Protein AF-D6KAN1-F1 (afdb_monomer)

Sequence (281 aa):
MSPGHGPEAPQGHRCGASPSHGPGASRGHGSPGPQDHGTGLSQGCATCLPHDHGPAIPPGDGPPPWPGTPLPGGGTVLPPGGSALSPPGDGSGLRPGSDPAAALAPGRTPGPEASADAPGPPLYALLENALAIEHAYAIASAHPSLRGVSIGEADLRADLGVRRDAGLDWCRARVVVAARAAGLAPPAQSVHPDIRDLEGLAASCARGRALGFLGRAAIHPRQLPIIERAYLPTDRELEEAETIIKAATTDRGAQALSDGRFIDAAVVAAARRTLALARRY

Secondary structure (DSSP, 8-state):
--------PPP--PPP-------------------------------------PPPPPTT-PPPPPTTPBPTTS-BPPPTT-PPPPSPP-STTS-S---HHHHT-TT----S-S-TTSSSS-EEEEE-SHHHHHTHHHHHTS-TTEEEEEE-HHHHHHHHT--SGGGGHHHHHHHHHHHHHTTPPPPEEPP-S-SS-HHHHHHHHHHHHHHT--EE--SSGGGHHHHHHHHSPPHHHHHHHHHHHHHHHHSSS-EE-TTS-EE-HHHHHHHHHHHHHHT--

Radius of gyration: 31.88 Å; Cα contacts (8 Å, |Δi|>4): 255; chains: 1; bounding box: 81×84×75 Å

Foldseek 3Di:
DDDDDDDDDDDDDDDDDDDDDDDDDDDDDDDDDDDDDDDDDDPDDDDPDDDDDDDDDPPPDDPDDDFQCADPPGDTDHDPDDDDDDDDDDPPPPDPDDDVVNLVQLAPPDDVPLPPPFPDAADEAEQQAPVCLVCLLCVLQVGSSYAYYAYPPVNHCVRVVPDDPVVCLSSLLSNQVSCSSNVHQRAAYEEDPPPPPLVVLLVVLLSSVVSPHQWHDYPDPSNVVSGCVSRADDPVLLVVLVVLLVVCVVDPAWDADPVGDIRGSNNNSVSVVNVVRVVVD

pLDDT: mean 71.03, std 27.43, range [27.11, 98.69]

Solvent-accessible surface area (backbone atoms only — not comparable to full-atom values): 18329 Å² total; per-residue (Å²): 135,87,82,89,83,88,90,87,80,86,84,84,86,79,88,86,81,88,85,91,84,89,89,90,85,89,85,86,90,89,84,89,88,90,83,90,83,88,83,84,81,83,89,71,92,78,83,85,76,77,89,75,81,70,82,84,76,66,99,82,75,69,81,80,74,56,65,66,42,76,44,96,87,78,52,57,40,72,67,92,82,75,74,82,79,72,78,83,71,75,83,79,76,66,75,86,82,74,54,73,66,64,79,61,49,66,68,79,72,71,59,93,72,72,58,91,79,35,84,71,73,79,36,69,49,75,35,34,37,68,68,42,55,75,40,28,41,61,61,49,59,66,47,77,31,52,61,42,50,38,46,37,59,69,53,27,30,61,69,68,66,51,87,55,76,75,71,45,49,64,56,53,38,47,47,30,51,16,21,49,76,50,70,35,47,51,26,46,35,50,62,66,85,59,85,80,45,60,65,62,43,41,56,51,41,47,52,37,44,75,57,50,33,60,43,58,49,75,91,50,78,87,47,46,70,51,51,50,66,52,54,50,77,49,71,68,56,48,54,51,21,53,50,47,50,53,54,58,68,75,46,89,72,72,46,68,46,99,87,66,51,75,40,43,70,65,53,44,28,50,25,51,50,50,55,54,56,59,73,74,110

Mean predicted aligned error: 18.72 Å

Nearest PDB structures (foldseek):
  8khl-assembly1_C  TM=9.021E-01  e=2.246E-10  Pseudomonas aeruginosa
  6as5-assembly1_B  TM=8.571E-01  e=5.152E-10  Mycobacterium tuberculosis H37Rv
  3qll-assembly1_A  TM=9.269E-01  e=3.683E-08  Yersinia pestis
  3r4i-assembly5_E  TM=8.064E-01  e=4.146E-08  Paraburkholderia xenovorans LB400
  3r4i-assembly1_A  TM=8.061E-01  e=4.953E-08  Paraburkholderia xenovorans LB400

Structure (mmCIF, N/CA/C/O backbone):
data_AF-D6KAN1-F1
#
_entry.id   AF-D6KAN1-F1
#
loop_
_atom_site.group_PDB
_atom_site.id
_atom_site.type_symbol
_atom_site.label_atom_id
_atom_site.label_alt_id
_atom_site.label_comp_id
_atom_site.label_asym_id
_atom_site.label_entity_id
_atom_site.label_seq_id
_atom_site.pdbx_PDB_ins_code
_atom_site.Cartn_x
_atom_site.Cartn_y
_atom_site.Cartn_z
_atom_site.occupancy
_atom_site.B_iso_or_equiv
_atom_site.auth_seq_id
_atom_site.auth_comp_id
_atom_site.auth_asym_id
_atom_site.auth_atom_id
_atom_site.pdbx_PDB_model_num
ATOM 1 N N . MET A 1 1 ? -38.214 53.078 11.625 1.00 42.19 1 MET A N 1
ATOM 2 C CA . MET A 1 1 ? -37.306 53.763 10.680 1.00 42.19 1 MET A CA 1
ATOM 3 C C . MET A 1 1 ? -36.619 52.680 9.864 1.00 42.19 1 MET A C 1
ATOM 5 O O . MET A 1 1 ? -36.178 51.702 10.448 1.00 42.19 1 MET A O 1
ATOM 9 N N . SER A 1 2 ? -36.716 52.807 8.543 1.00 38.88 2 SER A N 1
ATOM 10 C CA . SER A 1 2 ? -36.415 51.828 7.483 1.00 38.88 2 SER A CA 1
ATOM 11 C C . SER A 1 2 ? -34.896 51.534 7.304 1.00 38.88 2 SER A C 1
ATOM 13 O O . SER A 1 2 ? -34.116 51.976 8.141 1.00 38.88 2 SER A O 1
ATOM 15 N N . PRO A 1 3 ? -34.439 50.838 6.236 1.00 54.91 3 PRO A N 1
ATOM 16 C CA . PRO A 1 3 ? -34.216 49.387 6.165 1.00 54.91 3 PRO A CA 1
ATOM 17 C C . PRO A 1 3 ? -32.775 49.025 5.693 1.00 54.91 3 PRO A C 1
ATOM 19 O O . PRO A 1 3 ? -31.939 49.903 5.506 1.00 54.91 3 PRO A O 1
ATOM 22 N N . GLY A 1 4 ? -32.474 47.729 5.510 1.00 39.50 4 GLY A N 1
ATOM 23 C CA . GLY A 1 4 ? -31.159 47.226 5.062 1.00 39.50 4 GLY A CA 1
ATOM 24 C C . GLY A 1 4 ? -30.830 47.466 3.584 1.00 39.50 4 GLY A C 1
ATOM 25 O O . GLY A 1 4 ? -31.648 48.058 2.899 1.00 39.50 4 GLY A O 1
ATOM 26 N N . HIS A 1 5 ? -29.674 46.973 3.111 1.00 39.16 5 HIS A N 1
ATOM 27 C CA . HIS A 1 5 ? -29.339 46.601 1.719 1.00 39.16 5 HIS A CA 1
ATOM 28 C C . HIS A 1 5 ? -28.091 45.688 1.715 1.00 39.16 5 HIS A C 1
ATOM 30 O O . HIS A 1 5 ? -27.255 45.774 2.611 1.00 39.16 5 HIS A O 1
ATOM 36 N N . GLY A 1 6 ? -28.043 44.769 0.744 1.00 37.78 6 GLY A N 1
ATOM 37 C CA . GLY A 1 6 ? -27.099 43.651 0.615 1.00 37.78 6 GLY A CA 1
ATOM 38 C C . GLY A 1 6 ? -25.743 43.966 -0.058 1.00 37.78 6 GLY A C 1
ATOM 39 O O . GLY A 1 6 ? -25.257 45.086 0.060 1.00 37.78 6 GLY A O 1
ATOM 40 N N . PRO A 1 7 ? -25.104 42.963 -0.705 1.00 49.03 7 PRO A N 1
ATOM 41 C CA . PRO A 1 7 ? -23.648 42.778 -0.718 1.00 49.03 7 PRO A CA 1
ATOM 42 C C . PRO A 1 7 ? -22.926 43.418 -1.913 1.00 49.03 7 PRO A C 1
ATOM 44 O O . PRO A 1 7 ? -23.491 43.548 -2.997 1.00 49.03 7 PRO A O 1
ATOM 47 N N . GLU A 1 8 ? -21.636 43.718 -1.732 1.00 37.81 8 GLU A N 1
ATOM 48 C CA . GLU A 1 8 ? -20.747 44.244 -2.773 1.00 37.81 8 GLU A CA 1
ATOM 49 C C . GLU A 1 8 ? -19.651 43.218 -3.123 1.00 37.81 8 GLU A C 1
ATOM 51 O O . GLU A 1 8 ? -18.953 42.693 -2.255 1.00 37.81 8 GLU A O 1
ATOM 56 N N . ALA A 1 9 ? -19.544 42.900 -4.413 1.00 39.69 9 ALA A N 1
ATOM 57 C CA . ALA A 1 9 ? -18.553 42.003 -4.998 1.00 39.69 9 ALA A CA 1
ATOM 58 C C . ALA A 1 9 ? -17.314 42.786 -5.470 1.00 39.69 9 ALA A C 1
ATOM 60 O O . ALA A 1 9 ? -17.478 43.873 -6.025 1.00 39.69 9 ALA A O 1
ATOM 61 N N . PRO A 1 10 ? -16.089 42.238 -5.385 1.00 46.28 10 PRO A N 1
ATOM 62 C CA . PRO A 1 10 ? -14.952 42.830 -6.074 1.00 46.28 10 PRO A CA 1
ATOM 63 C C . PRO A 1 10 ? -14.805 42.314 -7.517 1.00 46.28 10 PRO A C 1
ATOM 65 O O . PRO A 1 10 ? -14.638 41.125 -7.787 1.00 46.28 10 PRO A O 1
ATOM 68 N N . GLN A 1 11 ? -14.841 43.280 -8.435 1.00 44.94 11 GLN A N 1
ATOM 69 C CA . GLN A 1 11 ? -14.365 43.261 -9.824 1.00 44.94 11 GLN A CA 1
ATOM 70 C C . GLN A 1 11 ? -12.871 42.843 -9.828 1.00 44.94 11 GLN A C 1
ATOM 72 O O . GLN A 1 11 ? -12.134 43.207 -8.923 1.00 44.94 11 GLN A O 1
ATOM 77 N N . GLY A 1 12 ? -12.325 42.025 -10.730 1.00 31.16 12 GLY A N 1
ATOM 78 C CA . GLY A 1 12 ? -12.374 42.125 -12.184 1.00 31.16 12 GLY A CA 1
ATOM 79 C C . GLY A 1 12 ? -11.035 42.664 -12.717 1.00 31.16 12 GLY A C 1
ATOM 80 O O . GLY A 1 12 ? -10.978 43.809 -13.147 1.00 31.16 12 GLY A O 1
ATOM 81 N N . HIS A 1 13 ? -9.961 41.860 -12.721 1.00 36.00 13 HIS A N 1
ATOM 82 C CA . HIS A 1 13 ? -8.719 42.208 -13.430 1.00 36.00 13 HIS A CA 1
ATOM 83 C C . HIS A 1 13 ? -8.614 41.438 -14.748 1.00 36.00 13 HIS A C 1
ATOM 85 O O . HIS A 1 13 ? -8.431 40.222 -14.786 1.00 36.00 13 HIS A O 1
ATOM 91 N N . ARG A 1 14 ? -8.777 42.191 -15.841 1.00 33.41 14 ARG A N 1
ATOM 92 C CA . ARG A 1 14 ? -8.601 41.751 -17.224 1.00 33.41 14 ARG A CA 1
ATOM 93 C C . ARG A 1 14 ? -7.118 41.632 -17.574 1.00 33.41 14 ARG A C 1
ATOM 95 O O . ARG A 1 14 ? -6.317 42.504 -17.255 1.00 33.41 14 ARG A O 1
ATOM 102 N N . CYS A 1 15 ? -6.817 40.564 -18.301 1.00 30.39 15 CYS A N 1
ATOM 103 C CA . CYS A 1 15 ? -5.571 40.311 -19.008 1.00 30.39 15 CYS A CA 1
ATOM 104 C C . CYS A 1 15 ? -5.433 41.307 -20.178 1.00 30.39 15 CYS A C 1
ATOM 106 O O . CYS A 1 15 ? -6.327 41.392 -21.022 1.00 30.39 15 CYS A O 1
ATOM 108 N N . GLY A 1 16 ? -4.347 42.082 -20.198 1.00 30.88 16 GLY A N 1
ATOM 109 C CA . GLY A 1 16 ? -3.985 42.970 -21.301 1.00 30.88 16 GLY A CA 1
ATOM 110 C C . GLY A 1 16 ? -3.036 42.263 -22.265 1.00 30.88 16 GLY A C 1
ATOM 111 O O . GLY A 1 16 ? -1.984 41.779 -21.857 1.00 30.88 16 GLY A O 1
ATOM 112 N N . ALA A 1 17 ? -3.427 42.210 -23.535 1.00 33.22 17 ALA A N 1
ATOM 113 C CA . ALA A 1 17 ? -2.621 41.757 -24.660 1.00 33.22 17 ALA A CA 1
ATOM 114 C C . ALA A 1 17 ? -2.171 42.947 -25.531 1.00 33.22 17 ALA A C 1
ATOM 116 O O . ALA A 1 17 ? -2.840 43.982 -25.541 1.00 33.22 17 ALA A O 1
ATOM 117 N N . SER A 1 18 ? -1.122 42.687 -26.331 1.00 33.69 18 SER A N 1
ATOM 118 C CA . SER A 1 18 ? -0.716 43.354 -27.594 1.00 33.69 18 SER A CA 1
ATOM 119 C C . SER A 1 18 ? 0.239 44.567 -27.517 1.00 33.69 18 SER A C 1
ATOM 121 O O . SER A 1 18 ? 0.257 45.245 -26.495 1.00 33.69 18 SER A O 1
ATOM 123 N N . PRO A 1 19 ? 0.936 44.967 -28.619 1.00 47.16 19 PRO A N 1
ATOM 124 C CA . PRO A 1 19 ? 1.422 44.232 -29.809 1.00 47.16 19 PRO A CA 1
ATOM 125 C C . PRO A 1 19 ? 2.863 44.611 -30.293 1.00 47.16 19 PRO A C 1
ATOM 127 O O . PRO A 1 19 ? 3.550 45.466 -29.747 1.00 47.16 19 PRO A O 1
ATOM 130 N N . SER A 1 20 ? 3.261 43.942 -31.383 1.00 37.69 20 SER A N 1
ATOM 131 C CA . SER A 1 20 ? 4.400 44.065 -32.325 1.00 37.69 20 SER A CA 1
ATOM 132 C C . SER A 1 20 ? 4.732 45.445 -32.944 1.00 37.69 20 SER A C 1
ATOM 134 O O . SER A 1 20 ? 3.809 46.230 -33.150 1.00 37.69 20 SER A O 1
ATOM 136 N N . HIS A 1 21 ? 5.994 45.653 -33.391 1.00 33.12 21 HIS A N 1
ATOM 137 C CA . HIS A 1 21 ? 6.476 45.917 -34.788 1.00 33.12 21 HIS A CA 1
ATOM 138 C C . HIS A 1 21 ? 7.975 46.365 -34.832 1.00 33.12 21 HIS A C 1
ATOM 140 O O . HIS A 1 21 ? 8.420 47.071 -33.935 1.00 33.12 21 HIS A O 1
ATOM 146 N N . GLY A 1 22 ? 8.743 45.929 -35.858 1.00 28.75 22 GLY A N 1
ATOM 147 C CA . GLY A 1 22 ? 10.188 46.221 -36.120 1.00 28.75 22 GLY A CA 1
ATOM 148 C C . GLY A 1 22 ? 10.464 47.608 -36.751 1.00 28.75 22 GLY A C 1
ATOM 149 O O . GLY A 1 22 ? 9.706 48.517 -36.429 1.00 28.75 22 GLY A O 1
ATOM 150 N N . PRO A 1 23 ? 11.424 47.833 -37.696 1.00 51.62 23 PRO A N 1
ATOM 151 C CA . PRO A 1 23 ? 12.551 47.031 -38.237 1.00 51.62 23 PRO A CA 1
ATOM 152 C C . PRO A 1 23 ? 13.904 47.825 -38.333 1.00 51.62 23 PRO A C 1
ATOM 154 O O . PRO A 1 23 ? 13.968 48.993 -37.963 1.00 51.62 23 PRO A O 1
ATOM 157 N N . GLY A 1 24 ? 14.987 47.253 -38.898 1.00 30.02 24 GLY A N 1
ATOM 158 C CA . GLY A 1 24 ? 16.169 48.038 -39.336 1.00 30.02 24 GLY A CA 1
ATOM 159 C C . GLY A 1 24 ? 17.414 47.216 -39.710 1.00 30.02 24 GLY A C 1
ATOM 160 O O . GLY A 1 24 ? 17.806 46.325 -38.972 1.00 30.02 24 GLY A O 1
ATOM 161 N N . ALA A 1 25 ? 18.013 47.494 -40.872 1.00 35.34 25 ALA A N 1
ATOM 162 C CA . ALA A 1 25 ? 18.888 46.608 -41.647 1.00 35.34 25 ALA A CA 1
ATOM 163 C C . ALA A 1 25 ? 20.369 47.050 -41.768 1.00 35.34 25 ALA A C 1
ATOM 165 O O . ALA A 1 25 ? 20.712 48.189 -41.465 1.00 35.34 25 ALA A O 1
ATOM 166 N N . SER A 1 26 ? 21.153 46.174 -42.428 1.00 33.91 26 SER A N 1
ATOM 167 C CA . SER A 1 26 ? 22.395 46.405 -43.215 1.00 33.91 26 SER A CA 1
ATOM 168 C C . SER A 1 26 ? 23.735 46.386 -42.462 1.00 33.91 26 SER A C 1
ATOM 170 O O . SER A 1 26 ? 23.788 46.799 -41.316 1.00 33.91 26 SER A O 1
ATOM 172 N N . ARG A 1 27 ? 24.892 45.983 -43.013 1.00 35.41 27 ARG A N 1
ATOM 173 C CA . ARG A 1 27 ? 25.389 45.232 -44.200 1.00 35.41 27 ARG A CA 1
ATOM 174 C C . ARG A 1 27 ? 26.915 45.101 -43.956 1.00 35.41 27 ARG A C 1
ATOM 176 O O . ARG A 1 27 ? 27.486 46.008 -43.360 1.00 35.41 27 ARG A O 1
ATOM 183 N N . GLY A 1 28 ? 27.602 44.079 -44.476 1.00 29.75 28 GLY A N 1
ATOM 184 C CA . GLY A 1 28 ? 29.077 44.100 -44.524 1.00 29.75 28 GLY A CA 1
ATOM 185 C C . GLY A 1 28 ? 29.734 42.801 -44.991 1.00 29.75 28 GLY A C 1
ATOM 186 O O . GLY A 1 28 ? 29.798 41.838 -44.243 1.00 29.75 28 GLY A O 1
ATOM 187 N N . HIS A 1 29 ? 30.196 42.801 -46.240 1.00 33.94 29 HIS A N 1
ATOM 188 C CA . HIS A 1 29 ? 30.811 41.705 -46.995 1.00 33.94 29 HIS A CA 1
ATOM 189 C C . HIS A 1 29 ? 32.246 41.346 -46.563 1.00 33.94 29 HIS A C 1
ATOM 191 O O . HIS A 1 29 ? 32.988 42.216 -46.117 1.00 33.94 29 HIS A O 1
ATOM 197 N N . GLY A 1 30 ? 32.677 40.110 -46.860 1.00 29.66 30 GLY A N 1
ATOM 198 C CA . GLY A 1 30 ? 34.100 39.774 -47.002 1.00 29.66 30 GLY A CA 1
ATOM 199 C C . GLY A 1 30 ? 34.412 38.275 -47.139 1.00 29.66 30 GLY A C 1
ATOM 200 O O . GLY A 1 30 ? 34.495 37.555 -46.156 1.00 29.66 30 GLY A O 1
ATOM 201 N N . SER A 1 31 ? 34.627 37.806 -48.365 1.00 34.62 31 SER A N 1
ATOM 202 C CA . SER A 1 31 ? 35.363 36.581 -48.752 1.00 34.62 31 SER A CA 1
ATOM 203 C C . SER A 1 31 ? 36.275 36.997 -49.923 1.00 34.62 31 SER A C 1
ATOM 205 O O . SER A 1 31 ? 35.871 37.949 -50.603 1.00 34.62 31 SER A O 1
ATOM 207 N N . PRO A 1 32 ? 37.453 36.379 -50.204 1.00 47.22 32 PRO A N 1
ATOM 208 C CA . PRO A 1 32 ? 37.596 34.927 -50.435 1.00 47.22 32 PRO A CA 1
ATOM 209 C C . PRO A 1 32 ? 38.976 34.275 -50.121 1.00 47.22 32 PRO A C 1
ATOM 211 O O . PRO A 1 32 ? 39.983 34.950 -49.939 1.00 47.22 32 PRO A O 1
ATOM 214 N N . GLY A 1 33 ? 39.032 32.938 -50.215 1.00 30.73 33 GLY A N 1
ATOM 215 C CA . GLY A 1 33 ? 40.165 32.216 -50.833 1.00 30.73 33 GLY A CA 1
ATOM 216 C C . GLY A 1 33 ? 40.966 31.222 -49.965 1.00 30.73 33 GLY A C 1
ATOM 217 O O . GLY A 1 33 ? 40.992 31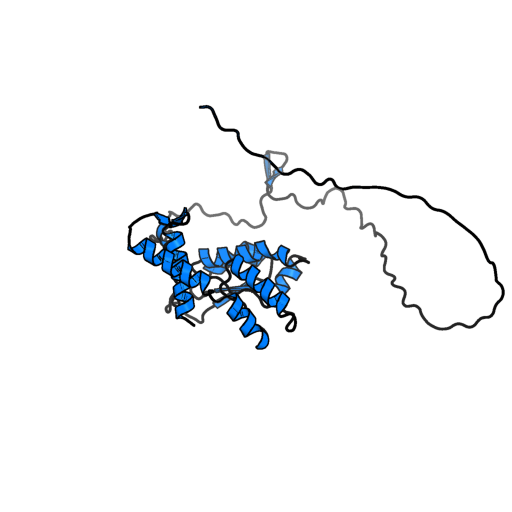.378 -48.754 1.00 30.73 33 GLY A O 1
ATOM 218 N N . PRO A 1 34 ? 41.593 30.183 -50.566 1.00 49.56 34 PRO A N 1
ATOM 219 C CA . PRO A 1 34 ? 41.514 28.791 -50.085 1.00 49.56 34 PRO A CA 1
ATOM 220 C C . PRO A 1 34 ? 42.853 28.169 -49.631 1.00 49.56 34 PRO A C 1
ATOM 222 O O . PRO A 1 34 ? 43.910 28.650 -50.041 1.00 49.56 34 PRO A O 1
ATOM 225 N N . GLN A 1 35 ? 42.803 27.051 -48.881 1.00 34.28 35 GLN A N 1
ATOM 226 C CA . GLN A 1 35 ? 43.606 25.832 -49.127 1.00 34.28 35 GLN A CA 1
ATOM 227 C C . GLN A 1 35 ? 43.318 24.679 -48.143 1.00 34.28 35 GLN A C 1
ATOM 229 O O . GLN A 1 35 ? 43.019 24.888 -46.970 1.00 34.28 35 GLN A O 1
ATOM 234 N N . ASP A 1 36 ? 43.401 23.473 -48.709 1.00 33.31 36 ASP A N 1
ATOM 235 C CA . ASP A 1 36 ? 43.221 22.126 -48.162 1.00 33.31 36 ASP A CA 1
ATOM 236 C C . ASP A 1 36 ? 44.063 21.789 -46.919 1.00 33.31 36 ASP A C 1
ATOM 238 O O . ASP A 1 36 ? 45.189 22.250 -46.777 1.00 33.31 36 ASP A O 1
ATOM 242 N N . HIS A 1 37 ? 43.548 20.889 -46.073 1.00 34.88 37 HIS A N 1
ATOM 243 C CA . HIS A 1 37 ? 44.062 19.517 -45.914 1.00 34.88 37 HIS A CA 1
ATOM 244 C C . HIS A 1 37 ? 43.186 18.746 -44.915 1.00 34.88 37 HIS A C 1
ATOM 246 O O . HIS A 1 37 ? 42.885 19.210 -43.817 1.00 34.88 37 HIS A O 1
ATOM 252 N N . GLY A 1 38 ? 42.730 17.566 -45.339 1.00 28.44 38 GLY A N 1
ATOM 253 C CA . GLY A 1 38 ? 41.800 16.729 -44.593 1.00 28.44 38 GLY A CA 1
ATOM 254 C C . GLY A 1 38 ? 42.408 15.990 -43.404 1.00 28.44 38 GLY A C 1
ATOM 255 O O . GLY A 1 38 ? 43.621 15.873 -43.267 1.00 28.44 38 GLY A O 1
ATOM 256 N N . THR A 1 39 ? 41.526 15.443 -42.568 1.00 33.56 39 THR A N 1
ATOM 257 C CA . THR A 1 39 ? 41.500 14.037 -42.117 1.00 33.56 39 THR A CA 1
ATOM 258 C C . THR A 1 39 ? 40.399 13.858 -41.062 1.00 33.56 39 THR A C 1
ATOM 260 O O . THR A 1 39 ? 40.274 14.658 -40.145 1.00 33.56 39 THR A O 1
ATOM 263 N N . GLY A 1 40 ? 39.626 12.773 -41.173 1.00 28.22 40 GLY A N 1
ATOM 264 C CA . GLY A 1 40 ? 39.127 12.053 -39.994 1.00 28.22 40 GLY A CA 1
ATOM 265 C C . GLY A 1 40 ? 37.732 12.381 -39.449 1.00 28.22 40 GLY A C 1
ATOM 266 O O . GLY A 1 40 ? 37.603 13.029 -38.422 1.00 28.22 40 GLY A O 1
ATOM 267 N N . LEU A 1 41 ? 36.722 11.754 -40.060 1.00 31.58 41 LEU A N 1
ATOM 268 C CA . LEU A 1 41 ? 35.608 11.056 -39.390 1.00 31.58 41 LEU A CA 1
ATOM 269 C C . LEU A 1 41 ? 34.679 11.869 -38.467 1.00 31.58 41 LEU A C 1
ATOM 271 O O . LEU A 1 41 ? 34.776 11.849 -37.242 1.00 31.58 41 LEU A O 1
ATOM 275 N N . SER A 1 42 ? 33.640 12.432 -39.081 1.00 29.38 42 SER A N 1
ATOM 276 C CA . SER A 1 42 ? 32.343 12.662 -38.450 1.00 29.38 42 SER A CA 1
ATOM 277 C C . SER A 1 42 ? 31.604 11.328 -38.245 1.00 29.38 42 SER A C 1
ATOM 279 O O . SER A 1 42 ? 31.230 10.656 -39.205 1.00 29.38 42 SER A O 1
ATOM 281 N N . GLN A 1 43 ? 31.327 10.946 -36.994 1.00 35.66 43 GLN A N 1
ATOM 282 C CA . GLN A 1 43 ? 30.241 10.005 -36.692 1.00 35.66 43 GLN A CA 1
ATOM 283 C C . GLN A 1 43 ? 28.918 10.771 -36.766 1.00 35.66 43 GLN A C 1
ATOM 285 O O . GLN A 1 43 ? 28.369 11.239 -35.771 1.00 35.66 43 GLN A O 1
ATOM 290 N N . GLY A 1 44 ? 28.451 10.952 -38.000 1.00 28.14 44 GLY A N 1
ATOM 291 C CA . GLY A 1 44 ? 27.079 11.318 -38.297 1.00 28.14 44 GLY A CA 1
ATOM 292 C C . GLY A 1 44 ? 26.165 10.130 -38.019 1.00 28.14 44 GLY A C 1
ATOM 293 O O . GLY A 1 44 ? 26.360 9.040 -38.549 1.00 28.14 44 GLY A O 1
ATOM 294 N N . CYS A 1 45 ? 25.173 10.375 -37.171 1.00 32.38 45 CYS A N 1
ATOM 295 C CA . CYS A 1 45 ? 23.988 9.556 -36.981 1.00 32.38 45 CYS A CA 1
ATOM 296 C C . CYS A 1 45 ? 23.347 9.244 -38.344 1.00 32.38 45 CYS A C 1
ATOM 298 O O . CYS A 1 45 ? 22.847 10.144 -39.018 1.00 32.38 45 CYS A O 1
ATOM 300 N N . ALA A 1 46 ? 23.382 7.976 -38.748 1.00 27.11 46 ALA A N 1
ATOM 301 C CA . ALA A 1 46 ? 22.708 7.476 -39.935 1.00 27.11 46 ALA A CA 1
ATOM 302 C C . ALA A 1 46 ? 22.129 6.087 -39.647 1.00 27.11 46 ALA A C 1
ATOM 304 O O . ALA A 1 46 ? 22.789 5.075 -39.838 1.00 27.11 46 ALA A O 1
ATOM 305 N N . THR A 1 47 ? 20.867 6.070 -39.223 1.00 30.31 47 THR A N 1
ATOM 306 C CA . THR A 1 47 ? 19.907 5.015 -39.580 1.00 30.31 47 THR A CA 1
ATOM 307 C C . THR A 1 47 ? 18.513 5.633 -39.582 1.00 30.31 47 THR A C 1
ATOM 309 O O . THR A 1 47 ? 17.705 5.430 -38.682 1.00 30.31 47 THR A O 1
ATOM 312 N N . CYS A 1 48 ? 18.242 6.423 -40.618 1.00 30.00 48 CYS A N 1
ATOM 313 C CA . CYS A 1 48 ? 16.912 6.446 -41.210 1.00 30.00 48 CYS A CA 1
ATOM 314 C C . CYS A 1 48 ? 16.842 5.200 -42.099 1.00 30.00 48 CYS A C 1
ATOM 316 O O . CYS A 1 48 ? 17.454 5.183 -43.166 1.00 30.00 48 CYS A O 1
ATOM 318 N N . LEU A 1 49 ? 16.176 4.140 -41.637 1.00 31.62 49 LEU A N 1
ATOM 319 C CA . LEU A 1 49 ? 15.840 3.016 -42.508 1.00 31.62 49 LEU A CA 1
ATOM 320 C C . LEU A 1 49 ? 14.594 3.378 -43.337 1.00 31.62 49 LEU A C 1
ATOM 322 O O . LEU A 1 49 ? 13.653 3.958 -42.789 1.00 31.62 49 LEU A O 1
ATOM 326 N N . PRO A 1 50 ? 14.587 3.072 -44.644 1.00 32.56 50 PRO A N 1
ATOM 327 C CA . PRO A 1 50 ? 13.430 3.251 -45.510 1.00 32.56 50 PRO A CA 1
ATOM 328 C C . PRO A 1 50 ? 12.309 2.268 -45.140 1.00 32.56 50 PRO A C 1
ATOM 330 O O . PRO A 1 50 ? 12.557 1.181 -44.623 1.00 32.56 50 PRO A O 1
ATOM 333 N N . HIS A 1 51 ? 11.067 2.662 -45.428 1.00 34.38 51 HIS A N 1
ATOM 334 C CA . HIS A 1 51 ? 9.914 1.767 -45.428 1.00 34.38 51 HIS A CA 1
ATOM 335 C C . HIS A 1 51 ? 10.146 0.624 -46.428 1.00 34.38 51 HIS A C 1
ATOM 337 O O . HIS A 1 51 ? 9.954 0.805 -47.628 1.00 34.38 51 HIS A O 1
ATOM 343 N N . ASP A 1 52 ? 10.535 -0.548 -45.930 1.00 32.28 52 ASP A N 1
ATOM 344 C CA . ASP A 1 52 ? 10.419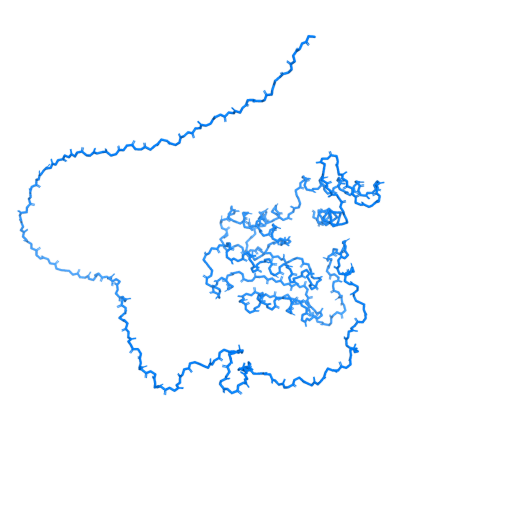 -1.792 -46.681 1.00 32.28 52 ASP A CA 1
ATOM 345 C C . ASP A 1 52 ? 8.944 -2.201 -46.715 1.00 32.28 52 ASP A C 1
ATOM 347 O O . ASP A 1 52 ? 8.314 -2.480 -45.689 1.00 32.28 52 ASP A O 1
ATOM 351 N N . HIS A 1 53 ? 8.376 -2.220 -47.918 1.00 39.41 53 HIS A N 1
ATOM 352 C CA . HIS A 1 53 ? 7.121 -2.904 -48.181 1.00 39.41 53 HIS A CA 1
ATOM 353 C C . HIS A 1 53 ? 7.369 -4.409 -48.035 1.00 39.41 53 HIS A C 1
ATOM 355 O O . HIS A 1 53 ? 7.976 -5.035 -48.901 1.00 39.41 53 HIS A O 1
ATOM 361 N N . GLY A 1 54 ? 6.907 -4.987 -46.923 1.00 38.34 54 GLY A N 1
ATOM 362 C CA . GLY A 1 54 ? 6.845 -6.438 -46.754 1.00 38.34 54 GLY A CA 1
ATOM 363 C C . GLY A 1 54 ? 6.024 -7.107 -47.870 1.00 38.34 54 GLY A C 1
ATOM 364 O O . GLY A 1 54 ? 5.221 -6.440 -48.532 1.00 38.34 54 GLY A O 1
ATOM 365 N N . PRO A 1 55 ? 6.216 -8.417 -48.108 1.00 40.09 55 PRO A N 1
ATOM 366 C CA . PRO A 1 55 ? 5.556 -9.117 -49.203 1.00 40.09 55 PRO A CA 1
ATOM 367 C C . PRO A 1 55 ? 4.029 -9.034 -49.074 1.00 40.09 55 PRO A C 1
ATOM 369 O O . PRO A 1 55 ? 3.472 -9.163 -47.983 1.00 40.09 55 PRO A O 1
ATOM 372 N N . ALA A 1 56 ? 3.358 -8.817 -50.207 1.00 42.66 56 ALA A N 1
ATOM 373 C CA . ALA A 1 56 ? 1.905 -8.802 -50.295 1.00 42.66 56 ALA A CA 1
ATOM 374 C C . ALA A 1 56 ? 1.321 -10.133 -49.787 1.00 42.66 56 ALA A C 1
ATOM 376 O O . ALA A 1 56 ? 1.684 -11.205 -50.271 1.00 42.66 56 ALA A O 1
ATOM 377 N N . ILE A 1 57 ? 0.415 -10.046 -48.812 1.00 39.38 57 ILE A N 1
ATOM 378 C CA . ILE A 1 57 ? -0.328 -11.187 -48.271 1.00 39.38 57 ILE A CA 1
ATOM 379 C C . ILE A 1 57 ? -1.286 -11.691 -49.369 1.00 39.38 57 ILE A C 1
ATOM 381 O O . ILE A 1 57 ? -2.029 -10.876 -49.928 1.00 39.38 57 ILE A O 1
ATOM 385 N N . PRO A 1 58 ? -1.291 -12.992 -49.717 1.00 39.19 58 PRO A N 1
ATOM 386 C CA . PRO A 1 58 ? -2.255 -13.537 -50.668 1.00 39.19 58 PRO A CA 1
ATOM 387 C C . PRO A 1 58 ? -3.689 -13.343 -50.137 1.00 39.19 58 PRO A C 1
ATOM 389 O O . PRO A 1 58 ? -3.909 -13.428 -48.927 1.00 39.19 58 PRO A O 1
ATOM 392 N N . PRO A 1 59 ? -4.689 -13.082 -50.999 1.00 40.84 59 PRO A N 1
ATOM 393 C CA . PRO A 1 59 ? -6.068 -12.907 -50.557 1.00 40.84 59 PRO A CA 1
ATOM 394 C C . PRO A 1 59 ? -6.593 -14.237 -49.999 1.00 40.84 59 PRO A C 1
ATOM 396 O O . PRO A 1 59 ? -6.972 -15.131 -50.751 1.00 40.84 59 PRO A O 1
ATOM 399 N N . GLY A 1 60 ? -6.565 -14.376 -48.675 1.00 46.41 60 GLY A N 1
ATOM 400 C CA . GLY A 1 60 ? -6.988 -15.584 -47.965 1.00 46.41 60 GLY A CA 1
ATOM 401 C C . GLY A 1 60 ? -6.563 -15.621 -46.497 1.00 46.41 60 GLY A C 1
ATOM 402 O O . GLY A 1 60 ? -7.348 -16.058 -45.664 1.00 46.41 60 GLY A O 1
ATOM 403 N N . ASP A 1 61 ? -5.394 -15.066 -46.163 1.00 47.72 61 ASP A N 1
ATOM 404 C CA . ASP A 1 61 ? -4.812 -15.183 -44.818 1.00 47.72 61 ASP A CA 1
ATOM 405 C C . ASP A 1 61 ? -4.799 -13.832 -44.084 1.00 47.72 61 ASP A C 1
ATOM 407 O O . ASP A 1 61 ? -3.761 -13.208 -43.860 1.00 47.72 61 ASP A O 1
ATOM 411 N N . GLY A 1 62 ? -5.989 -13.344 -43.729 1.00 48.69 62 GLY A N 1
ATOM 412 C CA . GLY A 1 62 ? -6.127 -12.269 -42.742 1.00 48.69 62 GLY A CA 1
ATOM 413 C C . GLY A 1 62 ? -5.867 -12.782 -41.317 1.00 48.69 62 GLY A C 1
ATOM 414 O O . GLY A 1 62 ? -5.992 -13.984 -41.072 1.00 48.69 62 GLY A O 1
ATOM 415 N N . PRO A 1 63 ? -5.531 -11.903 -40.349 1.00 48.47 63 PRO A N 1
ATOM 416 C CA . PRO A 1 63 ? -5.445 -12.308 -38.947 1.00 48.47 63 PRO A CA 1
ATOM 417 C C . PRO A 1 63 ? -6.773 -12.952 -38.512 1.00 48.47 63 PRO A C 1
ATOM 419 O O . PRO A 1 63 ? -7.835 -12.498 -38.955 1.00 48.47 63 PRO A O 1
ATOM 422 N N . PRO A 1 64 ? -6.747 -14.004 -37.670 1.00 57.06 64 PRO A N 1
ATOM 423 C CA . PRO A 1 64 ? -7.968 -14.680 -37.266 1.00 57.06 64 PRO A CA 1
ATOM 424 C C . PRO A 1 64 ? -8.919 -13.681 -36.588 1.00 57.06 64 PRO A C 1
ATOM 426 O O . PRO A 1 64 ? -8.465 -12.789 -35.863 1.00 57.06 64 PRO A O 1
ATOM 429 N N . PRO A 1 65 ? -10.234 -13.797 -36.825 1.00 61.78 65 PRO A N 1
ATOM 430 C CA . PRO A 1 65 ? -11.208 -12.887 -36.243 1.00 61.78 65 PRO A CA 1
ATOM 431 C C . PRO A 1 65 ? -11.166 -12.937 -34.710 1.00 61.78 65 PRO A C 1
ATOM 433 O O . PRO A 1 65 ? -10.971 -13.993 -34.107 1.00 61.78 65 PRO A O 1
ATOM 436 N N . TRP A 1 66 ? -11.366 -11.784 -34.071 1.00 52.94 66 TRP A N 1
A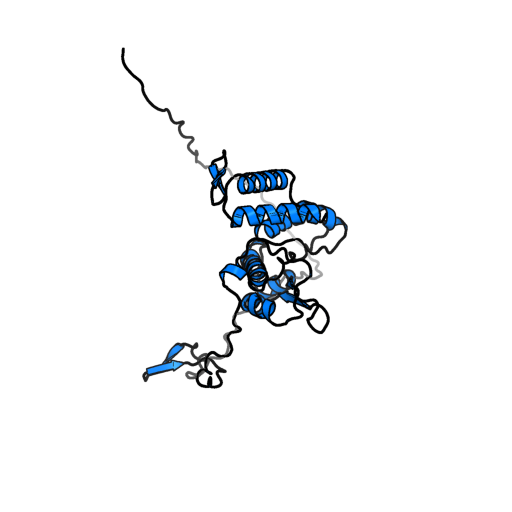TOM 437 C CA . TRP A 1 66 ? -11.393 -11.676 -32.613 1.00 52.94 66 TRP A CA 1
ATOM 438 C C . TRP A 1 66 ? -12.544 -12.509 -32.020 1.00 52.94 66 TRP A C 1
ATOM 440 O O . TRP A 1 66 ? -13.600 -12.627 -32.658 1.00 52.94 66 TRP A O 1
ATOM 450 N N . PRO A 1 67 ? -12.397 -13.058 -30.800 1.00 66.62 67 PRO A N 1
ATOM 451 C CA . PRO A 1 67 ? -13.491 -13.742 -30.118 1.00 66.62 67 PRO A CA 1
ATOM 452 C C . PRO A 1 67 ? -14.737 -12.849 -30.055 1.00 66.62 67 PRO A C 1
ATOM 454 O O . PRO A 1 67 ? -14.647 -11.674 -29.709 1.00 66.62 67 PRO A O 1
ATOM 457 N N . GLY A 1 68 ? -15.896 -13.397 -30.422 1.00 58.44 68 GLY A N 1
ATOM 458 C CA . GLY A 1 68 ? -17.153 -12.648 -30.524 1.00 58.44 68 GLY A CA 1
ATOM 459 C C . GLY A 1 68 ? -17.457 -12.055 -31.906 1.00 58.44 68 GLY A C 1
ATOM 460 O O . GLY A 1 68 ? -18.540 -11.503 -32.089 1.00 58.44 68 GLY A O 1
ATOM 461 N N . THR A 1 69 ? -16.573 -12.199 -32.901 1.00 73.62 69 THR A N 1
ATOM 462 C CA . THR A 1 69 ? -16.877 -11.756 -34.275 1.00 73.62 69 THR A CA 1
ATOM 463 C C . THR A 1 69 ? -18.001 -12.617 -34.879 1.00 73.62 69 THR A C 1
ATOM 465 O O . THR A 1 69 ? -17.867 -13.845 -34.867 1.00 73.62 69 THR A O 1
ATOM 468 N N . PRO A 1 70 ? -19.091 -12.027 -35.411 1.00 63.97 70 PRO A N 1
ATOM 469 C CA . PRO A 1 70 ? -20.167 -12.769 -36.067 1.00 63.97 70 PRO A CA 1
ATOM 470 C C . PRO A 1 70 ? -19.699 -13.419 -37.373 1.00 63.97 70 PRO A C 1
ATOM 472 O O . PRO A 1 70 ? -19.060 -12.769 -38.199 1.00 63.97 70 PRO A O 1
ATOM 475 N N . LEU A 1 71 ? -20.050 -14.688 -37.581 1.00 71.94 71 LEU A N 1
ATOM 476 C CA . LEU A 1 71 ? -19.761 -15.433 -38.804 1.00 71.94 71 LEU A CA 1
ATOM 477 C C . LEU A 1 71 ? -20.975 -15.452 -39.748 1.00 71.94 71 LEU A C 1
ATOM 479 O O . LEU A 1 71 ? -22.121 -15.555 -39.287 1.00 71.94 71 LEU A O 1
ATOM 483 N N . PRO A 1 72 ? -20.749 -15.401 -41.074 1.00 56.75 72 PRO A N 1
ATOM 484 C CA . PRO A 1 72 ? -21.815 -15.582 -42.049 1.00 56.75 72 PRO A CA 1
ATOM 485 C C . PRO A 1 72 ? -22.409 -16.991 -41.900 1.00 56.75 72 PRO A C 1
ATOM 487 O O . PRO A 1 72 ? -21.699 -17.985 -42.015 1.00 56.75 72 PRO A O 1
ATOM 490 N N . GLY A 1 73 ? -23.709 -17.065 -41.601 1.00 68.81 73 GLY A N 1
ATOM 491 C CA . GLY A 1 73 ? -24.417 -18.316 -41.284 1.00 68.81 73 GLY A CA 1
ATOM 492 C C . GLY A 1 73 ? -24.951 -18.412 -39.850 1.00 68.81 73 GLY A C 1
ATOM 493 O O . GLY A 1 73 ? -25.682 -19.349 -39.554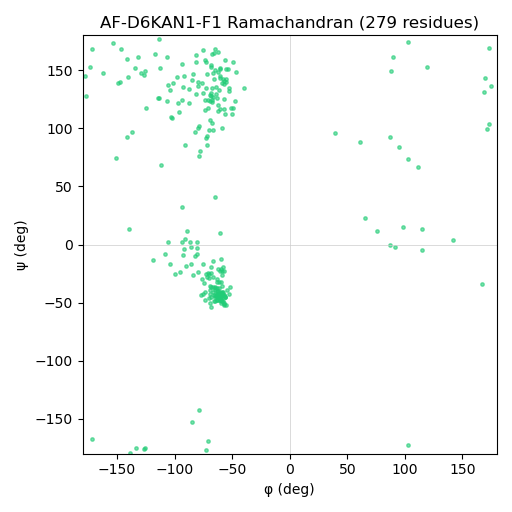 1.00 68.81 73 GLY A O 1
ATOM 494 N N . GLY A 1 74 ? -24.660 -17.428 -38.990 1.00 55.09 74 GLY A N 1
ATOM 495 C CA . GLY A 1 74 ? -25.187 -17.373 -37.624 1.00 55.09 74 GLY A CA 1
ATOM 496 C C . GLY A 1 74 ? -24.313 -18.153 -36.645 1.00 55.09 74 GLY A C 1
ATOM 497 O O . GLY A 1 74 ? -24.480 -19.349 -36.441 1.00 55.09 74 GLY A O 1
ATOM 498 N N . GLY A 1 75 ? -23.365 -17.449 -36.031 1.00 65.88 75 GLY A N 1
ATOM 499 C CA . GLY A 1 75 ? -22.446 -17.959 -35.016 1.00 65.88 75 GLY A CA 1
ATOM 500 C C . GLY A 1 75 ? -21.403 -16.897 -34.678 1.00 65.88 75 GLY A C 1
ATOM 501 O O . GLY A 1 75 ? -21.305 -15.892 -35.380 1.00 65.88 75 GLY A O 1
ATOM 502 N N . THR A 1 76 ? -20.625 -17.094 -33.619 1.00 67.12 76 THR A N 1
ATOM 503 C CA . THR A 1 76 ? -19.529 -16.187 -33.240 1.00 67.12 76 THR A CA 1
ATOM 504 C C . THR A 1 76 ? -18.243 -16.960 -33.018 1.00 67.12 76 THR A C 1
ATOM 506 O O . THR A 1 76 ? -18.266 -18.093 -32.542 1.00 67.12 76 THR A O 1
ATOM 509 N N . VAL A 1 77 ? -17.116 -16.329 -33.330 1.00 60.69 77 VAL A N 1
ATOM 510 C CA . VAL A 1 77 ? -15.782 -16.907 -33.136 1.00 60.69 77 VAL A CA 1
ATOM 511 C C . VAL A 1 77 ? -15.526 -17.148 -31.647 1.00 60.69 77 VAL A C 1
ATOM 513 O O . VAL A 1 77 ? -15.667 -16.236 -30.832 1.00 60.69 77 VAL A O 1
ATOM 516 N N . LEU A 1 78 ? -15.167 -18.384 -31.296 1.00 55.25 78 LEU A N 1
ATOM 517 C CA . LEU A 1 78 ? -14.872 -18.802 -29.926 1.00 55.25 78 LEU A CA 1
ATOM 518 C C . LEU A 1 78 ? -13.410 -18.482 -29.559 1.00 55.25 78 LEU A C 1
ATOM 520 O O . LEU A 1 78 ? -12.536 -18.569 -30.424 1.00 55.25 78 LEU A O 1
ATOM 524 N N . PRO A 1 79 ? -13.112 -18.137 -28.293 1.00 47.09 79 PRO A N 1
ATOM 525 C CA . PRO A 1 79 ? -11.737 -17.944 -27.846 1.00 47.09 79 PRO A CA 1
ATOM 526 C C . PRO A 1 79 ? -10.953 -19.272 -27.880 1.00 47.09 79 PRO A C 1
ATOM 528 O O . PRO A 1 79 ? -11.512 -20.321 -27.541 1.00 47.09 79 PRO A O 1
ATOM 531 N N . PRO A 1 80 ? -9.662 -19.265 -28.260 1.00 42.03 80 PRO A N 1
ATOM 532 C CA . PRO A 1 80 ? -8.860 -20.483 -28.284 1.00 42.03 80 PRO A CA 1
ATOM 533 C C . PRO A 1 80 ? -8.587 -20.979 -26.852 1.00 42.03 80 PRO A C 1
ATOM 535 O O . PRO A 1 80 ? -8.032 -20.246 -26.038 1.00 42.03 80 PRO A O 1
ATOM 538 N N . GLY A 1 81 ? -8.962 -22.233 -26.554 1.00 49.44 81 GLY A N 1
ATOM 539 C CA . GLY A 1 81 ? -8.552 -22.945 -25.328 1.00 49.44 81 GLY A CA 1
ATOM 540 C C . GLY A 1 81 ? -9.637 -23.317 -24.304 1.00 49.44 81 GLY A C 1
ATOM 541 O O . GLY A 1 81 ? -9.294 -23.704 -23.191 1.00 49.44 81 GLY A O 1
ATOM 542 N N . GLY A 1 82 ? -10.929 -23.250 -24.633 1.00 33.84 82 GLY A N 1
ATOM 543 C CA . GLY A 1 82 ? -11.989 -23.729 -23.737 1.00 33.84 82 GLY A CA 1
ATOM 544 C C . GLY A 1 82 ? -12.209 -25.240 -23.838 1.00 33.84 82 GLY A C 1
ATOM 545 O O . GLY A 1 82 ? -12.953 -25.689 -24.706 1.00 33.84 82 GLY A O 1
ATOM 546 N N . SER A 1 83 ? -11.607 -26.029 -22.943 1.00 35.88 83 SER A N 1
ATOM 547 C CA . SER A 1 83 ? -12.111 -27.380 -22.670 1.00 35.88 83 SER A CA 1
ATOM 548 C C . SER A 1 83 ? -13.536 -27.252 -22.127 1.00 35.88 83 SER A C 1
ATOM 550 O O . SER A 1 83 ? -13.793 -26.390 -21.284 1.00 35.88 83 SER A O 1
ATOM 552 N N . ALA A 1 84 ? -14.462 -28.057 -22.651 1.00 33.88 84 ALA A N 1
ATOM 553 C CA . ALA A 1 84 ? -15.873 -28.029 -22.290 1.00 33.88 84 ALA A CA 1
ATOM 554 C C . ALA A 1 84 ? -16.037 -28.050 -20.762 1.00 33.88 84 ALA A C 1
ATOM 556 O O . ALA A 1 84 ? -15.629 -29.001 -20.096 1.00 33.88 84 ALA A O 1
ATOM 557 N N . LEU A 1 85 ? -16.623 -26.986 -20.210 1.00 34.06 85 LEU A N 1
ATOM 558 C CA . LEU A 1 85 ? -17.069 -26.973 -18.826 1.00 34.06 85 LEU A CA 1
ATOM 559 C C . LEU A 1 85 ? -18.117 -28.079 -18.677 1.00 34.06 85 LEU A C 1
ATOM 561 O O . LEU A 1 85 ? -19.171 -28.037 -19.314 1.00 34.06 85 LEU A O 1
ATOM 565 N N . SER A 1 86 ? -17.805 -29.070 -17.844 1.00 33.44 86 SER A N 1
ATOM 566 C CA . SER A 1 86 ? -18.792 -29.984 -17.274 1.00 33.44 86 SER A CA 1
ATOM 567 C C . SER A 1 86 ? -19.987 -29.186 -16.731 1.00 33.44 86 SER A C 1
ATOM 569 O O . SER A 1 86 ? -19.796 -28.055 -16.268 1.00 33.44 86 SER A O 1
ATOM 571 N N . PRO A 1 87 ? -21.215 -29.741 -16.764 1.00 32.91 87 PRO A N 1
ATOM 572 C CA . PRO A 1 87 ? -22.377 -29.063 -16.196 1.00 32.91 87 PRO A CA 1
ATOM 573 C C . PRO A 1 87 ? -22.110 -28.707 -14.726 1.00 32.91 87 PRO A C 1
ATOM 575 O O . PRO A 1 87 ? -21.314 -29.394 -14.075 1.00 32.91 87 PRO A O 1
ATOM 578 N N . PRO A 1 88 ? -22.730 -27.633 -14.203 1.00 39.31 88 PRO A N 1
ATOM 579 C CA . PRO A 1 88 ? -22.429 -27.137 -12.871 1.00 39.31 88 PRO A CA 1
ATOM 580 C C . PRO A 1 88 ? -22.647 -28.257 -11.858 1.00 39.31 88 PRO A C 1
ATOM 582 O O . PRO A 1 88 ? -23.765 -28.747 -11.692 1.00 39.31 88 PRO A O 1
ATOM 585 N N . GLY A 1 89 ? -21.553 -28.654 -11.204 1.00 32.28 89 GLY A N 1
ATOM 586 C CA . GLY A 1 89 ? -21.622 -29.389 -9.955 1.00 32.28 89 GLY A CA 1
ATOM 587 C C . GLY A 1 89 ? -22.516 -28.605 -9.005 1.00 32.28 89 GLY A C 1
ATOM 588 O O . GLY A 1 89 ? -22.445 -27.374 -8.927 1.00 32.28 89 GLY A O 1
ATOM 589 N N . ASP A 1 90 ? -23.404 -29.334 -8.354 1.00 36.62 90 ASP A N 1
ATOM 590 C CA . ASP A 1 90 ? -24.191 -28.874 -7.229 1.00 36.62 90 ASP A CA 1
ATOM 591 C C . ASP A 1 90 ? -23.342 -28.003 -6.292 1.00 36.62 90 ASP A C 1
ATOM 593 O O . ASP A 1 90 ? -22.186 -28.301 -5.996 1.00 36.62 90 ASP A O 1
ATOM 597 N N . GLY A 1 91 ? -23.905 -26.870 -5.869 1.00 36.88 91 GLY A N 1
ATOM 598 C CA . GLY A 1 91 ? -23.248 -25.798 -5.112 1.00 36.88 91 GLY A CA 1
ATOM 599 C C . GLY A 1 91 ? -22.775 -26.165 -3.697 1.00 36.88 91 GLY A C 1
ATOM 600 O O . GLY A 1 91 ? -22.901 -25.360 -2.782 1.00 36.88 91 GLY A O 1
ATOM 601 N N . SER A 1 92 ? -22.204 -27.351 -3.508 1.00 35.44 92 SER A N 1
ATOM 602 C CA . SER A 1 92 ? -21.602 -27.870 -2.282 1.00 35.44 92 SER A CA 1
ATOM 603 C C . SER A 1 92 ? -20.172 -27.353 -2.036 1.00 35.44 92 SER A C 1
ATOM 605 O O . SER A 1 92 ? -19.574 -27.676 -1.010 1.00 35.44 92 SER A O 1
ATOM 607 N N . GLY A 1 93 ? -19.596 -26.564 -2.951 1.00 32.44 93 GLY A N 1
ATOM 608 C CA . GLY A 1 93 ? -18.237 -26.016 -2.829 1.00 32.44 93 GLY A CA 1
ATOM 609 C C . GLY A 1 93 ? -18.141 -24.622 -2.197 1.00 32.44 93 GLY A C 1
ATOM 610 O O . GLY A 1 93 ? -17.034 -24.169 -1.897 1.00 32.44 93 GLY A O 1
ATOM 611 N N . LEU A 1 94 ? -19.265 -23.929 -1.973 1.00 32.22 94 LEU A N 1
ATOM 612 C CA . LEU A 1 94 ? -19.254 -22.710 -1.167 1.00 32.22 94 LEU A CA 1
ATOM 613 C C . LEU A 1 94 ? -18.967 -23.121 0.276 1.00 32.22 94 LEU A C 1
ATOM 615 O O . LEU A 1 94 ? -19.828 -23.678 0.953 1.00 32.22 94 LEU A O 1
ATOM 619 N N . ARG A 1 95 ? -17.755 -22.831 0.758 1.00 31.91 95 ARG A N 1
ATOM 620 C CA . ARG A 1 95 ? -17.491 -22.826 2.197 1.00 31.91 95 ARG A CA 1
ATOM 621 C C . ARG A 1 95 ? -18.569 -21.956 2.861 1.00 31.91 95 ARG A C 1
ATOM 623 O O . ARG A 1 95 ? -18.626 -20.763 2.556 1.00 31.91 95 ARG A O 1
ATOM 630 N N . PRO A 1 96 ? -19.420 -22.501 3.746 1.00 32.91 96 PRO A N 1
ATOM 631 C CA . PRO A 1 96 ? -20.322 -21.671 4.517 1.00 32.91 96 PRO A CA 1
ATOM 632 C C . PRO A 1 96 ? -19.466 -20.847 5.480 1.00 32.91 96 PRO A C 1
ATOM 634 O O . PRO A 1 96 ? -18.689 -21.407 6.251 1.00 32.91 96 PRO A O 1
ATOM 637 N N . GLY A 1 97 ? -19.605 -19.523 5.431 1.00 35.41 97 GLY A N 1
ATOM 638 C CA . GLY A 1 97 ? -19.052 -18.633 6.451 1.00 35.41 97 GLY A CA 1
ATOM 639 C C . GLY A 1 97 ? -17.899 -17.743 5.997 1.00 35.41 97 GLY A C 1
ATOM 640 O O . GLY A 1 97 ? -16.802 -17.804 6.539 1.00 35.41 97 GLY A O 1
ATOM 641 N N . SER A 1 98 ? -18.175 -16.805 5.100 1.00 37.22 98 SER A N 1
ATOM 642 C CA . SER A 1 98 ? -17.699 -15.443 5.334 1.00 37.22 98 SER A CA 1
ATOM 643 C C . SER A 1 98 ? -18.833 -14.509 4.964 1.00 37.22 98 SER A C 1
ATOM 645 O O . SER A 1 98 ? -19.071 -14.237 3.789 1.00 37.22 98 SER A O 1
ATOM 647 N N . ASP A 1 99 ? -19.579 -14.092 5.979 1.00 31.42 99 ASP A N 1
ATOM 648 C CA . ASP A 1 99 ? -20.520 -12.988 5.869 1.00 31.42 99 ASP A CA 1
ATOM 649 C C . ASP A 1 99 ? -19.804 -11.815 5.161 1.00 31.42 99 ASP A C 1
ATOM 651 O O . ASP A 1 99 ? -18.724 -11.412 5.613 1.00 31.42 99 ASP A O 1
ATOM 655 N N . PRO A 1 100 ? -20.318 -11.276 4.041 1.00 34.78 100 PRO A N 1
ATOM 656 C CA . PRO A 1 100 ? -19.714 -10.110 3.400 1.00 34.78 100 PRO A CA 1
ATOM 657 C C . PRO A 1 100 ? -19.621 -8.909 4.361 1.00 34.78 100 PRO A C 1
ATOM 659 O O . PRO A 1 100 ? -18.726 -8.077 4.208 1.00 34.78 100 PRO A O 1
ATOM 662 N N . ALA A 1 101 ? -20.450 -8.856 5.413 1.00 31.53 101 ALA A N 1
ATOM 663 C CA . ALA A 1 101 ? -20.312 -7.885 6.496 1.00 31.53 101 ALA A CA 1
ATOM 664 C C . ALA A 1 101 ? -19.111 -8.171 7.425 1.00 31.53 101 ALA A C 1
ATOM 666 O O . ALA A 1 101 ? -18.519 -7.236 7.964 1.00 31.53 101 ALA A O 1
ATOM 667 N N . ALA A 1 102 ? -18.677 -9.430 7.566 1.00 33.19 102 ALA A N 1
ATOM 668 C CA . ALA A 1 102 ? -17.474 -9.801 8.318 1.00 33.19 102 ALA A CA 1
ATOM 669 C C . ALA A 1 102 ? -16.174 -9.488 7.555 1.00 33.19 102 ALA A C 1
ATOM 671 O O . ALA A 1 102 ? -15.165 -9.151 8.177 1.00 33.19 102 ALA A O 1
ATOM 672 N N . ALA A 1 103 ? -16.191 -9.522 6.217 1.00 36.28 103 ALA A N 1
ATOM 673 C CA . ALA A 1 103 ? -15.086 -9.010 5.395 1.00 36.28 103 ALA A CA 1
ATOM 674 C C . ALA A 1 103 ? -14.931 -7.480 5.524 1.00 36.28 103 ALA A C 1
ATOM 676 O O . ALA A 1 103 ? -13.823 -6.951 5.422 1.00 36.28 103 ALA A O 1
ATOM 677 N N . LEU A 1 104 ? -16.036 -6.784 5.814 1.00 33.12 104 LEU A N 1
ATOM 678 C CA . LEU A 1 104 ? -16.089 -5.349 6.085 1.00 33.12 104 LEU A CA 1
ATOM 679 C C . LEU A 1 104 ? -15.823 -4.973 7.551 1.00 33.12 104 LEU A C 1
ATOM 681 O O . LEU A 1 104 ? -15.889 -3.786 7.868 1.00 33.12 104 LEU A O 1
ATOM 685 N N . ALA A 1 105 ? -15.524 -5.930 8.442 1.00 30.38 105 ALA A N 1
ATOM 686 C CA . ALA A 1 105 ? -15.387 -5.663 9.871 1.00 30.38 105 ALA A CA 1
ATOM 687 C C . ALA A 1 105 ? -14.331 -4.562 10.144 1.00 30.38 105 ALA A C 1
ATOM 689 O O . ALA A 1 105 ? -13.125 -4.771 9.937 1.00 30.38 105 ALA A O 1
ATOM 690 N N . PRO A 1 106 ? -14.752 -3.381 10.634 1.00 31.88 106 PRO A N 1
ATOM 691 C CA . PRO A 1 106 ? -13.847 -2.292 10.953 1.00 31.88 106 PRO A CA 1
ATOM 692 C C . PRO A 1 106 ? -13.015 -2.655 12.186 1.00 31.88 106 PRO A C 1
ATOM 694 O O . PRO A 1 106 ? -13.472 -2.521 13.319 1.00 31.88 106 PRO A O 1
ATOM 697 N N .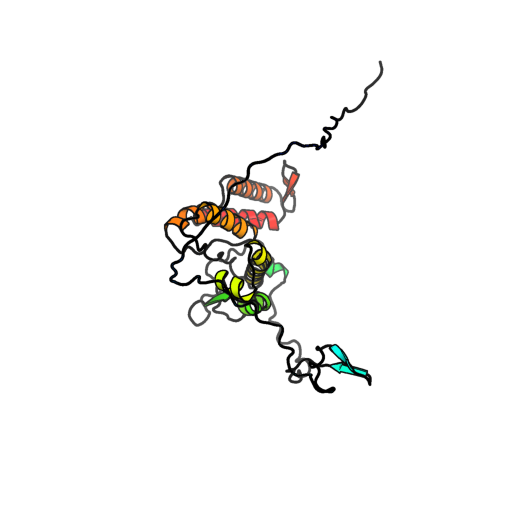 GLY A 1 107 ? -11.779 -3.116 11.979 1.00 39.00 107 GLY A N 1
ATOM 698 C CA . GLY A 1 107 ? -10.865 -3.402 13.091 1.00 39.00 107 GLY A CA 1
ATOM 699 C C . GLY A 1 107 ? -9.978 -4.633 12.963 1.00 39.00 107 GLY A C 1
ATOM 700 O O . GLY A 1 107 ? -9.223 -4.894 13.893 1.00 39.00 107 GLY A O 1
ATOM 701 N N . ARG A 1 108 ? -9.987 -5.369 11.841 1.00 37.75 108 ARG A N 1
ATOM 702 C CA . ARG A 1 108 ? -8.938 -6.373 11.598 1.00 37.75 108 ARG A CA 1
ATOM 703 C C . ARG A 1 108 ? -7.626 -5.648 11.287 1.00 37.75 108 ARG A C 1
ATOM 705 O O . ARG A 1 108 ? -7.311 -5.371 10.130 1.00 37.75 108 ARG A O 1
ATOM 712 N N . THR A 1 109 ? -6.884 -5.273 12.325 1.00 35.12 109 THR A N 1
ATOM 713 C CA . THR A 1 109 ? -5.448 -5.016 12.215 1.00 35.12 109 THR A CA 1
ATOM 714 C C . THR A 1 109 ? -4.809 -6.330 11.786 1.00 35.12 109 THR A C 1
ATOM 716 O O . THR A 1 109 ? -4.886 -7.296 12.547 1.00 35.12 109 THR A O 1
ATOM 719 N N . PRO A 1 110 ? -4.220 -6.426 10.584 1.00 39.03 110 PRO A N 1
ATOM 720 C CA . PRO A 1 110 ? -3.442 -7.596 10.244 1.00 39.03 110 PRO A CA 1
ATOM 721 C C . PRO A 1 110 ? -2.142 -7.497 11.045 1.00 39.03 110 PRO A C 1
ATOM 723 O O . PRO A 1 110 ? -1.182 -6.845 10.640 1.00 39.03 110 PRO A O 1
ATOM 726 N N . GLY A 1 111 ? -2.144 -8.093 12.236 1.00 35.88 111 GLY A N 1
ATOM 727 C CA . GLY A 1 111 ? -0.917 -8.637 12.797 1.00 35.88 111 GLY A CA 1
ATOM 728 C C . GLY A 1 111 ? -0.437 -9.802 11.919 1.00 35.88 111 GLY A C 1
ATOM 729 O O . GLY A 1 111 ? -1.194 -10.272 11.066 1.00 35.88 111 GLY A O 1
ATOM 730 N N . PRO A 1 112 ? 0.792 -10.299 12.114 1.00 41.59 112 PRO A N 1
ATOM 731 C CA . PRO A 1 112 ? 1.352 -11.441 11.376 1.00 41.59 112 PRO A CA 1
ATOM 732 C C . PRO A 1 112 ? 0.571 -12.770 11.524 1.00 41.59 112 PRO A C 1
ATOM 734 O O . PRO A 1 112 ? 1.026 -13.806 11.055 1.00 41.59 112 PRO A O 1
ATOM 737 N N . GLU A 1 113 ? -0.623 -12.762 12.114 1.00 41.22 113 GLU A N 1
ATOM 738 C CA . GLU A 1 113 ? -1.429 -13.936 12.455 1.00 41.22 113 GLU A CA 1
ATOM 739 C C . GLU A 1 113 ? -2.452 -14.320 11.372 1.00 41.22 113 GLU A C 1
ATOM 741 O O . GLU A 1 113 ? -3.530 -14.844 11.651 1.00 41.22 113 GLU A O 1
ATOM 746 N N . ALA A 1 114 ? -2.122 -14.090 10.099 1.00 45.41 114 ALA A N 1
ATOM 747 C CA . ALA A 1 114 ? -2.772 -14.823 9.017 1.00 45.41 114 ALA A CA 1
ATOM 748 C C . ALA A 1 114 ? -2.238 -16.268 9.050 1.00 45.41 114 ALA A C 1
ATOM 750 O O . ALA A 1 114 ? -1.158 -16.542 8.541 1.00 45.41 114 ALA A O 1
ATOM 751 N N . SER A 1 115 ? -2.964 -17.144 9.754 1.00 45.25 115 SER A N 1
ATOM 752 C CA . SER A 1 115 ? -2.730 -18.584 9.975 1.00 45.25 115 SER A CA 1
ATOM 753 C C . SER A 1 115 ? -1.264 -18.993 10.202 1.00 45.25 115 SER A C 1
ATOM 755 O O . SER A 1 115 ? -0.529 -19.279 9.251 1.00 45.25 115 SER A O 1
ATOM 757 N N . ALA A 1 116 ? -0.861 -19.123 11.468 1.00 52.84 116 ALA A N 1
ATOM 758 C CA . ALA A 1 116 ? 0.365 -19.835 11.850 1.00 52.84 116 ALA A CA 1
ATOM 759 C C . ALA A 1 116 ? 0.368 -21.320 11.404 1.00 52.84 116 ALA A C 1
ATOM 761 O O . ALA A 1 116 ? 1.419 -21.948 11.386 1.00 52.84 116 ALA A O 1
ATOM 762 N N . ASP A 1 117 ? -0.789 -21.847 10.985 1.00 59.31 117 ASP A N 1
ATOM 763 C CA . ASP A 1 117 ? -1.001 -23.256 10.633 1.00 59.31 117 ASP A CA 1
ATOM 764 C C . ASP A 1 117 ? -0.820 -23.592 9.142 1.00 59.31 117 ASP A C 1
ATOM 766 O O . ASP A 1 117 ? -1.052 -24.731 8.734 1.00 59.31 117 ASP A O 1
ATOM 770 N N . ALA A 1 118 ? -0.443 -22.631 8.290 1.00 63.44 118 ALA A N 1
ATOM 771 C CA . ALA A 1 118 ? -0.173 -22.947 6.887 1.00 63.44 118 ALA A CA 1
ATOM 772 C C . ALA A 1 118 ? 1.170 -23.697 6.774 1.00 63.44 118 ALA A C 1
ATOM 774 O O . ALA A 1 118 ? 2.191 -23.161 7.210 1.00 63.44 118 ALA A O 1
ATOM 775 N N . PRO A 1 119 ? 1.216 -24.903 6.180 1.00 71.62 119 PRO A N 1
ATOM 776 C CA . PRO A 1 119 ? 2.471 -25.620 6.009 1.00 71.62 119 PRO A CA 1
ATOM 777 C C . PRO A 1 119 ? 3.417 -24.846 5.071 1.00 71.62 119 PRO A C 1
ATOM 779 O O . PRO A 1 119 ? 3.036 -24.451 3.967 1.00 71.62 119 PRO A O 1
ATOM 782 N N . GLY A 1 120 ? 4.663 -24.638 5.507 1.00 82.38 120 GLY A N 1
ATOM 783 C CA . GLY A 1 120 ? 5.737 -24.018 4.717 1.00 82.38 120 GLY A CA 1
ATOM 784 C C . GLY A 1 120 ? 6.050 -22.548 5.057 1.00 82.38 120 GLY A C 1
ATOM 785 O O . GLY A 1 120 ? 5.383 -21.941 5.893 1.00 82.38 120 GLY A O 1
ATOM 786 N N . PRO A 1 121 ? 7.099 -21.967 4.440 1.00 91.00 121 PRO A N 1
ATOM 787 C CA . PRO A 1 121 ? 7.517 -20.594 4.710 1.00 91.00 121 PRO A CA 1
ATOM 788 C C . PRO A 1 121 ? 6.485 -19.565 4.212 1.00 91.00 121 PRO A C 1
ATOM 790 O O . PRO A 1 121 ? 5.752 -19.837 3.255 1.00 91.00 121 PRO A O 1
ATOM 793 N N . PRO A 1 122 ? 6.439 -18.362 4.815 1.00 93.56 122 PRO A N 1
ATOM 794 C CA . PRO A 1 122 ? 5.584 -17.284 4.336 1.00 93.56 122 PRO A CA 1
ATOM 795 C C . PRO A 1 122 ? 6.002 -16.837 2.928 1.00 93.56 122 PRO A C 1
ATOM 797 O O . PRO A 1 122 ? 7.183 -16.637 2.649 1.00 93.56 122 PRO A O 1
ATOM 800 N N . LEU A 1 123 ? 5.019 -16.648 2.049 1.00 95.19 123 LEU A N 1
ATOM 801 C CA . LEU A 1 123 ? 5.208 -16.234 0.661 1.00 95.19 123 LEU A CA 1
ATOM 802 C C . LEU A 1 123 ? 4.814 -14.765 0.475 1.00 95.19 123 LEU A C 1
ATOM 804 O O . LEU A 1 123 ? 3.762 -14.326 0.946 1.00 95.19 123 LEU A O 1
ATOM 808 N N . TYR A 1 124 ? 5.634 -14.029 -0.271 1.00 95.75 124 TYR A N 1
ATOM 809 C CA . TYR A 1 124 ? 5.355 -12.665 -0.714 1.00 95.75 124 TYR A CA 1
ATOM 810 C C . TYR A 1 124 ? 5.483 -12.617 -2.234 1.00 95.75 124 TYR A C 1
ATOM 812 O O . TYR A 1 124 ? 6.558 -12.887 -2.765 1.00 95.75 124 TYR A O 1
ATOM 820 N N . ALA A 1 125 ? 4.393 -12.307 -2.935 1.00 97.44 125 ALA A N 1
ATOM 821 C CA . ALA A 1 125 ? 4.408 -12.245 -4.395 1.00 97.44 125 ALA A CA 1
ATOM 822 C C . ALA A 1 125 ? 4.827 -10.852 -4.877 1.00 97.44 125 ALA A C 1
ATOM 824 O O . ALA A 1 125 ? 4.303 -9.846 -4.396 1.00 97.44 125 ALA A O 1
ATOM 825 N N . LEU A 1 126 ? 5.737 -10.792 -5.846 1.00 98.06 126 LEU A N 1
ATOM 826 C CA . LEU A 1 126 ? 6.125 -9.559 -6.524 1.00 98.06 126 LEU A CA 1
ATOM 827 C C . LEU A 1 126 ? 5.352 -9.446 -7.844 1.00 98.06 126 LEU A C 1
ATOM 829 O O . LEU A 1 126 ? 5.399 -10.347 -8.675 1.00 98.06 126 LEU A O 1
ATOM 833 N N . LEU A 1 127 ? 4.592 -8.363 -8.005 1.00 98.50 127 LEU A N 1
ATOM 834 C CA . LEU A 1 127 ? 3.787 -8.079 -9.192 1.00 98.50 127 LEU A CA 1
ATOM 835 C C . LEU A 1 127 ? 4.507 -7.031 -10.038 1.00 98.50 127 LEU A C 1
ATOM 837 O O . LEU A 1 127 ? 4.618 -5.873 -9.632 1.00 98.50 127 LEU A O 1
ATOM 841 N N . GLU A 1 128 ? 5.016 -7.440 -11.195 1.00 98.00 128 GLU A N 1
ATOM 842 C CA . GLU A 1 128 ? 5.992 -6.639 -11.949 1.00 98.00 128 GLU A CA 1
ATOM 843 C C . GLU A 1 128 ? 5.771 -6.639 -13.471 1.00 98.00 128 GLU A C 1
ATOM 845 O O . GLU A 1 128 ? 6.621 -6.188 -14.226 1.00 98.00 128 GLU A O 1
ATOM 850 N N . ASN A 1 129 ? 4.605 -7.103 -13.929 1.00 98.69 129 ASN A N 1
ATOM 851 C CA . ASN A 1 129 ? 4.154 -7.007 -15.322 1.00 98.69 129 ASN A CA 1
ATOM 852 C C . ASN A 1 129 ? 2.624 -6.835 -15.401 1.00 98.69 129 ASN A C 1
ATOM 854 O O . ASN A 1 129 ? 1.916 -7.013 -14.404 1.00 98.69 129 ASN A O 1
ATOM 858 N N . ALA A 1 130 ? 2.107 -6.501 -16.583 1.00 98.50 130 ALA A N 1
ATOM 859 C CA . ALA A 1 130 ? 0.697 -6.224 -16.839 1.00 98.50 130 ALA A CA 1
ATOM 860 C C . ALA A 1 130 ? -0.214 -7.387 -16.426 1.00 98.50 130 ALA A C 1
ATOM 862 O O . ALA A 1 130 ? -1.219 -7.178 -15.745 1.00 98.50 130 ALA A O 1
ATOM 863 N N . LEU A 1 131 ? 0.166 -8.621 -16.773 1.00 98.62 131 LEU A N 1
ATOM 864 C CA . LEU A 1 131 ? -0.617 -9.813 -16.447 1.00 98.62 131 LEU A CA 1
ATOM 865 C C . LEU A 1 131 ? -0.727 -10.017 -14.929 1.00 98.62 131 LEU A C 1
ATOM 867 O O . LEU A 1 131 ? -1.798 -10.341 -14.419 1.00 98.62 131 LEU A O 1
ATOM 871 N N . ALA A 1 132 ? 0.358 -9.777 -14.192 1.00 98.62 132 ALA A N 1
ATOM 872 C CA . ALA A 1 132 ? 0.376 -9.852 -12.737 1.00 98.62 132 ALA A CA 1
ATOM 873 C C . ALA A 1 132 ? -0.527 -8.785 -12.094 1.00 98.62 132 ALA A C 1
ATOM 875 O O . ALA A 1 132 ? -1.184 -9.070 -11.092 1.00 98.62 132 ALA A O 1
ATOM 876 N N . ILE A 1 133 ? -0.605 -7.579 -12.670 1.00 98.56 133 ILE A N 1
ATOM 877 C CA . ILE A 1 133 ? -1.511 -6.521 -12.198 1.00 98.56 133 ILE A CA 1
ATOM 878 C C . ILE A 1 133 ? -2.978 -6.893 -12.449 1.00 98.56 133 ILE A C 1
ATOM 880 O O . ILE A 1 133 ? -3.801 -6.782 -11.533 1.00 98.56 133 ILE A O 1
ATOM 884 N N . GLU A 1 134 ? -3.310 -7.400 -13.638 1.00 98.56 134 GLU A N 1
ATOM 885 C CA . GLU A 1 134 ? -4.664 -7.878 -13.946 1.00 98.56 134 GLU A CA 1
ATOM 886 C C . GLU A 1 134 ? -5.086 -9.014 -13.006 1.00 98.56 134 GLU A C 1
ATOM 888 O O . GLU A 1 134 ? -6.186 -9.007 -12.443 1.00 98.56 134 GLU A O 1
ATOM 893 N N . HIS A 1 135 ? -4.171 -9.946 -12.729 1.00 98.62 135 HIS A N 1
ATOM 894 C CA . HIS A 1 135 ? -4.404 -11.099 -11.859 1.00 98.62 135 HIS A CA 1
ATOM 895 C C . HIS A 1 135 ? -4.094 -10.845 -10.376 1.00 98.62 135 HIS A C 1
ATOM 897 O O . HIS A 1 135 ? -4.105 -11.788 -9.581 1.00 98.62 135 HIS A O 1
ATOM 903 N N . ALA A 1 136 ? -3.879 -9.594 -9.956 1.00 98.56 136 ALA A N 1
ATOM 904 C CA . ALA A 1 136 ? -3.358 -9.282 -8.623 1.00 98.56 136 ALA A CA 1
ATOM 905 C C . ALA A 1 136 ? -4.180 -9.895 -7.476 1.00 98.56 136 ALA A C 1
ATOM 907 O O . ALA A 1 136 ? -3.609 -10.378 -6.503 1.00 98.56 136 ALA A O 1
ATOM 908 N N . TYR A 1 137 ? -5.517 -9.913 -7.583 1.00 98.62 137 TYR A N 1
ATOM 909 C CA . TYR A 1 137 ? -6.373 -10.531 -6.557 1.00 98.62 137 TYR A CA 1
ATOM 910 C C . TYR A 1 137 ? -6.250 -12.057 -6.543 1.00 98.62 137 TYR A C 1
ATOM 912 O O . TYR A 1 137 ? -6.060 -12.633 -5.478 1.00 98.62 137 TYR A O 1
ATOM 920 N N . ALA A 1 138 ? -6.291 -12.696 -7.716 1.00 98.56 138 ALA A N 1
ATOM 921 C CA . ALA A 1 138 ? -6.152 -14.145 -7.829 1.00 98.56 138 ALA A CA 1
ATOM 922 C C . ALA A 1 138 ? -4.813 -14.616 -7.245 1.00 98.56 138 ALA A C 1
ATOM 924 O O . ALA A 1 138 ? -4.787 -15.577 -6.479 1.00 98.56 138 ALA A O 1
ATOM 925 N N . ILE A 1 139 ? -3.728 -13.887 -7.531 1.00 98.50 139 ILE A N 1
ATOM 926 C CA . ILE A 1 139 ? -2.403 -14.129 -6.948 1.00 98.50 139 ILE A CA 1
ATOM 927 C C . ILE A 1 139 ? -2.439 -13.917 -5.431 1.00 98.50 139 ILE A C 1
ATOM 929 O O . ILE A 1 139 ? -1.983 -14.784 -4.691 1.00 98.50 139 ILE A O 1
ATOM 933 N N . ALA A 1 140 ? -3.027 -12.811 -4.960 1.00 98.00 140 ALA A N 1
ATOM 934 C CA . ALA A 1 140 ? -3.143 -12.492 -3.536 1.00 98.00 140 ALA A CA 1
ATOM 935 C C . ALA A 1 140 ? -3.942 -13.537 -2.726 1.00 98.00 140 ALA A C 1
ATOM 937 O O . ALA A 1 140 ? -3.755 -13.648 -1.517 1.00 98.00 140 ALA A O 1
ATOM 938 N N . SER A 1 141 ? -4.812 -14.318 -3.371 1.00 97.31 141 SER A N 1
ATOM 939 C CA . SER A 1 141 ? -5.595 -15.393 -2.747 1.00 97.31 141 SER A CA 1
ATOM 940 C C . SER A 1 141 ? -5.106 -16.809 -3.079 1.00 97.31 141 SER A C 1
ATOM 942 O O . SER A 1 141 ? -5.739 -17.778 -2.669 1.00 97.31 141 SER A O 1
ATOM 944 N N . ALA A 1 142 ? -4.018 -16.955 -3.843 1.00 96.88 142 ALA A N 1
ATOM 945 C CA . ALA A 1 142 ? -3.668 -18.224 -4.485 1.00 96.88 142 ALA A CA 1
ATOM 946 C C . ALA A 1 142 ? -3.202 -19.323 -3.518 1.00 96.88 142 ALA A C 1
ATOM 948 O O . ALA A 1 142 ? -3.292 -20.503 -3.854 1.00 96.88 142 ALA A O 1
ATOM 949 N N . HIS A 1 143 ? -2.664 -18.963 -2.346 1.00 95.38 143 HIS A N 1
ATOM 950 C CA . HIS A 1 143 ? -2.020 -19.936 -1.465 1.00 95.38 143 HIS A CA 1
ATOM 951 C C . HIS A 1 143 ? -2.179 -19.610 0.031 1.00 95.38 143 HIS A C 1
ATOM 953 O O . HIS A 1 143 ? -1.991 -18.453 0.415 1.00 95.38 143 HIS A O 1
ATOM 959 N N . PRO A 1 144 ? -2.411 -20.613 0.908 1.00 91.44 144 PRO A N 1
ATOM 960 C CA . PRO A 1 144 ? -2.509 -20.411 2.358 1.00 91.44 144 PRO A CA 1
ATOM 961 C C . PRO A 1 144 ? -1.264 -19.806 3.008 1.00 91.44 144 PRO A C 1
ATOM 963 O O . PRO A 1 144 ? -1.380 -19.163 4.045 1.00 91.44 144 PRO A O 1
ATOM 966 N N . SER A 1 145 ? -0.075 -19.997 2.428 1.00 94.56 145 SER A N 1
ATOM 967 C CA . SER A 1 145 ? 1.185 -19.413 2.925 1.00 94.56 145 SER A CA 1
ATOM 968 C C . SER A 1 145 ? 1.450 -17.997 2.406 1.00 94.56 145 SER A C 1
ATOM 970 O O . SER A 1 145 ? 2.435 -17.388 2.812 1.00 94.56 145 SER A O 1
ATOM 972 N N . LEU A 1 146 ? 0.596 -17.434 1.542 1.00 95.12 146 LEU A N 1
ATOM 973 C CA . LEU A 1 146 ? 0.762 -16.055 1.091 1.00 95.12 146 LEU A CA 1
ATOM 974 C C . LEU A 1 146 ? 0.488 -15.076 2.242 1.00 95.12 146 LEU A C 1
ATOM 976 O O . LEU A 1 146 ? -0.521 -15.172 2.941 1.00 95.12 146 LEU A O 1
ATOM 980 N N . ARG A 1 147 ? 1.422 -14.156 2.479 1.00 94.94 147 ARG A N 1
ATOM 981 C CA . ARG A 1 147 ? 1.365 -13.153 3.557 1.00 94.94 147 ARG A CA 1
ATOM 982 C C . ARG A 1 147 ? 1.370 -11.720 3.045 1.00 94.94 147 ARG A C 1
ATOM 984 O O . ARG A 1 147 ? 1.040 -10.809 3.800 1.00 94.94 147 ARG A O 1
ATOM 991 N N . GLY A 1 148 ? 1.699 -11.511 1.776 1.00 95.88 148 GLY A N 1
ATOM 992 C CA . GLY A 1 148 ? 1.687 -10.189 1.176 1.00 95.88 148 GLY A CA 1
ATOM 993 C C . GLY A 1 148 ? 1.898 -10.216 -0.328 1.00 95.88 148 GLY A C 1
ATOM 994 O O . GLY A 1 148 ? 2.294 -11.223 -0.915 1.00 95.88 148 GLY A O 1
ATOM 995 N N . VAL A 1 149 ? 1.647 -9.061 -0.927 1.00 97.50 149 VAL A N 1
ATOM 996 C CA . VAL A 1 149 ? 1.998 -8.752 -2.309 1.00 97.50 149 VAL A CA 1
ATOM 997 C C . VAL A 1 149 ? 2.812 -7.463 -2.325 1.00 97.50 149 VAL A C 1
ATOM 999 O O . VAL A 1 149 ? 2.616 -6.592 -1.478 1.00 97.50 149 VAL A O 1
ATOM 1002 N N . SER A 1 150 ? 3.715 -7.348 -3.285 1.00 96.06 150 SER A N 1
ATOM 1003 C CA . SER A 1 150 ? 4.562 -6.182 -3.527 1.00 96.06 150 SER A CA 1
ATOM 1004 C C . SER A 1 150 ? 4.502 -5.821 -5.005 1.00 96.06 150 SER A C 1
ATOM 1006 O O . SER A 1 150 ? 4.122 -6.647 -5.831 1.00 96.06 150 SER A O 1
ATOM 1008 N N . ILE A 1 151 ? 4.888 -4.595 -5.350 1.00 97.56 151 ILE A N 1
ATOM 1009 C CA . ILE A 1 151 ? 4.920 -4.119 -6.737 1.00 97.56 151 ILE A CA 1
ATOM 1010 C C . ILE A 1 151 ? 6.363 -3.845 -7.180 1.00 97.56 151 ILE A C 1
ATOM 1012 O O . ILE A 1 151 ? 7.098 -3.107 -6.517 1.00 97.56 151 ILE A O 1
ATOM 1016 N N . GLY A 1 152 ? 6.771 -4.455 -8.293 1.00 96.88 152 GLY A N 1
ATOM 1017 C CA . GLY A 1 152 ? 8.064 -4.239 -8.944 1.00 96.88 152 GLY A CA 1
ATOM 1018 C C . GLY A 1 152 ? 7.941 -3.128 -9.980 1.00 96.88 152 GLY A C 1
ATOM 1019 O O . GLY A 1 152 ? 7.661 -3.384 -11.144 1.00 96.88 152 GLY A O 1
ATOM 1020 N N . GLU A 1 153 ? 8.078 -1.868 -9.558 1.00 97.12 153 GLU A N 1
ATOM 1021 C CA . GLU A 1 153 ? 7.746 -0.727 -10.426 1.00 97.12 153 GLU A CA 1
ATOM 1022 C C . GLU A 1 153 ? 8.730 -0.515 -11.584 1.00 97.12 153 GLU A C 1
ATOM 1024 O O . GLU A 1 153 ? 8.344 0.078 -12.589 1.00 97.12 153 GLU A O 1
ATOM 1029 N N . ALA A 1 154 ? 9.981 -0.968 -11.459 1.00 95.69 154 ALA A N 1
ATOM 1030 C CA . ALA A 1 154 ? 10.982 -0.838 -12.517 1.00 95.69 154 ALA A CA 1
ATOM 1031 C C . ALA A 1 154 ? 10.635 -1.728 -13.720 1.00 95.69 154 ALA A C 1
ATOM 1033 O O . ALA A 1 154 ? 10.490 -1.220 -14.834 1.00 95.69 154 ALA A O 1
ATOM 1034 N N . ASP A 1 155 ? 10.417 -3.019 -13.477 1.00 97.62 155 ASP A N 1
ATOM 1035 C CA . ASP A 1 155 ? 10.069 -3.980 -14.525 1.00 97.62 155 ASP A CA 1
ATOM 1036 C C . ASP A 1 155 ? 8.662 -3.721 -15.065 1.00 97.62 155 ASP A C 1
ATOM 1038 O O . ASP A 1 155 ? 8.466 -3.674 -16.279 1.00 97.62 155 ASP A O 1
ATOM 1042 N N . LEU A 1 156 ? 7.710 -3.370 -14.193 1.00 98.25 156 LEU A N 1
ATOM 1043 C CA . LEU A 1 156 ? 6.358 -3.010 -14.622 1.00 98.25 156 LEU A CA 1
ATOM 1044 C C . LEU A 1 156 ? 6.357 -1.782 -15.538 1.00 98.25 156 LEU A C 1
ATOM 1046 O O . LEU A 1 156 ? 5.582 -1.694 -16.489 1.00 98.25 156 LEU A O 1
ATOM 1050 N N . ARG A 1 157 ? 7.229 -0.807 -15.268 1.00 97.44 157 ARG A N 1
ATOM 1051 C CA . ARG A 1 157 ? 7.383 0.373 -16.120 1.00 97.44 157 ARG A CA 1
ATOM 1052 C C . ARG A 1 157 ? 7.923 0.006 -17.499 1.00 97.44 157 ARG A C 1
ATOM 1054 O O . ARG A 1 157 ? 7.489 0.613 -18.482 1.00 97.44 157 ARG A O 1
ATOM 1061 N N . ALA A 1 158 ? 8.868 -0.929 -17.558 1.00 97.88 158 ALA A N 1
ATOM 1062 C CA . 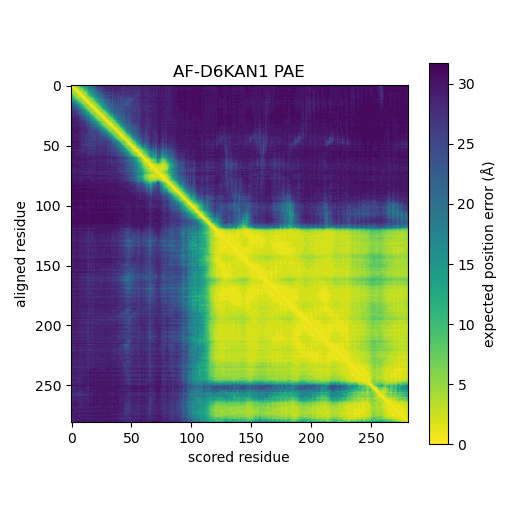ALA A 1 158 ? 9.423 -1.423 -18.810 1.00 97.88 158 ALA A CA 1
ATOM 1063 C C . ALA A 1 158 ? 8.356 -2.174 -19.618 1.00 97.88 158 ALA A C 1
ATOM 1065 O O . ALA A 1 158 ? 8.142 -1.834 -20.780 1.00 97.88 158 ALA A O 1
ATOM 1066 N N . ASP A 1 159 ? 7.637 -3.093 -18.972 1.00 98.44 159 ASP A N 1
ATOM 1067 C CA . ASP A 1 159 ? 6.566 -3.898 -19.564 1.00 98.44 159 ASP A CA 1
ATOM 1068 C C . ASP A 1 159 ? 5.423 -3.034 -20.128 1.00 98.44 159 ASP A C 1
ATOM 1070 O O . ASP A 1 159 ? 5.029 -3.178 -21.283 1.00 98.44 159 ASP A O 1
ATOM 1074 N N . LEU A 1 160 ? 4.954 -2.045 -19.360 1.00 98.00 160 LEU A N 1
ATOM 1075 C CA . LEU A 1 160 ? 3.861 -1.155 -19.773 1.00 98.00 160 LEU A CA 1
ATOM 1076 C C . LEU A 1 160 ? 4.299 0.012 -20.675 1.00 98.00 160 LEU A C 1
ATOM 1078 O O . LEU A 1 160 ? 3.464 0.779 -21.155 1.00 98.00 160 LEU A O 1
ATOM 1082 N N . GLY A 1 161 ? 5.602 0.242 -20.841 1.00 97.75 161 GLY A N 1
ATOM 1083 C CA . GLY A 1 161 ? 6.112 1.406 -21.566 1.00 97.75 161 GLY A CA 1
ATOM 1084 C C . GLY A 1 161 ? 5.818 2.762 -20.896 1.00 97.75 161 GLY A C 1
ATOM 1085 O O . GLY A 1 161 ? 5.833 3.805 -21.555 1.00 97.75 161 GLY A O 1
ATOM 1086 N N . VAL A 1 162 ? 5.584 2.803 -19.582 1.00 97.06 162 VAL A N 1
ATOM 1087 C CA . VAL A 1 162 ? 5.199 4.037 -18.875 1.00 97.06 162 VAL A CA 1
ATOM 1088 C C . VAL A 1 162 ? 6.401 4.974 -18.701 1.00 97.06 162 VAL A C 1
ATOM 1090 O O . VAL A 1 162 ? 7.445 4.601 -18.179 1.00 97.06 162 VAL A O 1
ATOM 1093 N N . ARG A 1 163 ? 6.266 6.255 -19.057 1.00 93.12 163 ARG A N 1
ATOM 1094 C CA . ARG A 1 163 ? 7.373 7.236 -18.941 1.00 93.12 163 ARG A CA 1
ATOM 1095 C C . ARG A 1 163 ? 7.300 8.141 -17.714 1.00 93.12 163 ARG A C 1
ATOM 1097 O O . ARG A 1 163 ? 8.319 8.644 -17.259 1.00 93.12 163 ARG A O 1
ATOM 1104 N N . ARG A 1 164 ? 6.100 8.366 -17.181 1.00 93.12 164 ARG A N 1
ATOM 1105 C CA . ARG A 1 164 ? 5.856 9.262 -16.040 1.00 93.12 164 ARG A CA 1
ATOM 1106 C C . ARG A 1 164 ? 5.412 8.467 -14.824 1.00 93.12 164 ARG A C 1
ATOM 1108 O O . ARG A 1 164 ? 4.803 7.411 -14.970 1.00 93.12 164 ARG A O 1
ATOM 1115 N N . ASP A 1 165 ? 5.701 8.969 -13.628 1.00 91.06 165 ASP A N 1
ATOM 1116 C CA . ASP A 1 165 ? 5.326 8.288 -12.385 1.00 91.06 165 ASP A CA 1
ATOM 1117 C C . ASP A 1 165 ? 3.816 8.020 -12.296 1.00 91.06 165 ASP A C 1
ATOM 1119 O O . ASP A 1 165 ? 3.407 6.891 -12.043 1.00 91.06 165 ASP A O 1
ATOM 1123 N N . ALA A 1 166 ? 3.005 9.024 -12.642 1.00 93.62 166 ALA A N 1
ATOM 1124 C CA . ALA A 1 166 ? 1.547 8.956 -12.581 1.00 93.62 166 ALA A CA 1
ATOM 1125 C C . ALA A 1 166 ? 0.907 7.846 -13.424 1.00 93.62 166 ALA A C 1
ATOM 1127 O O . ALA A 1 166 ? -0.182 7.388 -13.094 1.00 93.62 166 ALA A O 1
ATOM 1128 N N . GLY A 1 167 ? 1.586 7.352 -14.464 1.00 95.94 167 GLY A N 1
ATOM 1129 C CA . GLY A 1 167 ? 1.069 6.220 -15.236 1.00 95.94 167 GLY A CA 1
ATOM 1130 C C . GLY A 1 167 ? 1.018 4.904 -14.449 1.00 95.94 167 GLY A C 1
ATOM 1131 O O . GLY A 1 167 ? 0.338 3.981 -14.879 1.00 95.94 167 GLY A O 1
ATOM 1132 N N . LEU A 1 168 ? 1.687 4.809 -13.292 1.00 97.12 168 LEU A N 1
ATOM 1133 C CA . LEU A 1 168 ? 1.618 3.638 -12.411 1.00 97.12 168 LEU A CA 1
ATOM 1134 C C . LEU A 1 168 ? 0.527 3.737 -11.335 1.00 97.12 168 LEU A C 1
ATOM 1136 O O . LEU A 1 168 ? 0.328 2.771 -10.603 1.00 97.12 168 LEU A O 1
ATOM 1140 N N . ASP A 1 169 ? -0.194 4.856 -11.215 1.00 96.94 169 ASP A N 1
ATOM 1141 C CA . ASP A 1 169 ? -1.144 5.058 -10.108 1.00 96.94 169 ASP A CA 1
ATOM 1142 C C . ASP A 1 169 ? -2.275 4.035 -10.102 1.00 96.94 169 ASP A C 1
ATOM 1144 O O . ASP A 1 169 ? -2.627 3.516 -9.043 1.00 96.94 169 ASP A O 1
ATOM 1148 N N . TRP A 1 170 ? -2.799 3.691 -11.280 1.00 97.88 170 TRP A N 1
ATOM 1149 C CA . TRP A 1 170 ? -3.809 2.643 -11.387 1.00 97.88 170 TRP A CA 1
ATOM 1150 C C . TRP A 1 170 ? -3.252 1.281 -10.962 1.00 97.88 170 TRP A C 1
ATOM 1152 O O . TRP A 1 170 ? -3.885 0.588 -10.171 1.00 97.88 170 TRP A O 1
ATOM 1162 N N . CYS A 1 171 ? -2.039 0.929 -11.402 1.00 98.31 171 CYS A N 1
ATOM 1163 C CA . CYS A 1 171 ? -1.393 -0.328 -11.018 1.00 98.31 171 CYS A CA 1
ATOM 1164 C C . CYS A 1 171 ? -1.189 -0.398 -9.499 1.00 98.31 171 CYS A C 1
ATOM 1166 O O . CYS A 1 171 ? -1.543 -1.381 -8.855 1.00 98.31 171 CYS A O 1
ATOM 1168 N N . ARG A 1 172 ? -0.681 0.683 -8.905 1.00 98.19 172 ARG A N 1
ATOM 1169 C CA . ARG A 1 172 ? -0.497 0.827 -7.459 1.00 98.19 172 ARG A CA 1
ATOM 1170 C C . ARG A 1 172 ? -1.809 0.648 -6.695 1.00 98.19 172 ARG A C 1
ATOM 1172 O O . ARG A 1 172 ? -1.876 -0.172 -5.781 1.00 98.19 172 ARG A O 1
ATOM 1179 N N . ALA A 1 173 ? -2.861 1.361 -7.100 1.00 98.25 173 ALA A N 1
ATOM 1180 C CA . ALA A 1 173 ? -4.184 1.244 -6.493 1.00 98.25 173 ALA A CA 1
ATOM 1181 C C . ALA A 1 173 ? -4.750 -0.179 -6.633 1.00 98.25 173 ALA A C 1
ATOM 1183 O O . ALA A 1 173 ? -5.268 -0.740 -5.667 1.00 98.25 173 ALA A O 1
ATOM 1184 N N . ARG A 1 174 ? -4.590 -0.805 -7.807 1.00 98.25 174 ARG A N 1
ATOM 1185 C CA . ARG A 1 174 ? -5.023 -2.181 -8.085 1.00 98.25 174 ARG A CA 1
ATOM 1186 C C . ARG A 1 174 ? -4.372 -3.195 -7.144 1.00 98.25 174 ARG A C 1
ATOM 1188 O O . ARG A 1 174 ? -5.071 -4.097 -6.675 1.00 98.25 174 ARG A O 1
ATOM 1195 N N . VAL A 1 175 ? -3.081 -3.039 -6.839 1.00 98.38 175 VAL A N 1
ATOM 1196 C CA . VAL A 1 175 ? -2.350 -3.903 -5.893 1.00 98.38 175 VAL A CA 1
ATOM 1197 C C . VAL A 1 175 ? -2.822 -3.685 -4.453 1.00 98.38 175 VAL A C 1
ATOM 1199 O O . VAL A 1 175 ? -3.057 -4.662 -3.743 1.00 98.38 175 VAL A O 1
ATOM 1202 N N . VAL A 1 176 ? -3.033 -2.435 -4.025 1.00 98.38 176 VAL A N 1
ATOM 1203 C CA . VAL A 1 176 ? -3.586 -2.136 -2.690 1.00 98.38 176 VAL A CA 1
ATOM 1204 C C . VAL A 1 176 ? -4.971 -2.769 -2.527 1.00 98.38 176 VAL A C 1
ATOM 1206 O O . VAL A 1 176 ? -5.213 -3.477 -1.548 1.00 98.38 176 VAL A O 1
ATOM 1209 N N . VAL A 1 177 ? -5.864 -2.583 -3.504 1.00 98.50 177 VAL A N 1
ATOM 1210 C CA . VAL A 1 177 ? -7.208 -3.182 -3.495 1.00 98.50 177 VAL A CA 1
ATOM 1211 C C . VAL A 1 177 ? -7.129 -4.708 -3.460 1.00 98.50 177 VAL A C 1
ATOM 1213 O O . VAL A 1 177 ? -7.806 -5.323 -2.641 1.00 98.50 177 VAL A O 1
ATOM 1216 N N . ALA A 1 178 ? -6.276 -5.322 -4.288 1.00 98.44 178 ALA A N 1
ATOM 1217 C CA . ALA A 1 178 ? -6.086 -6.773 -4.314 1.00 98.44 178 ALA A CA 1
ATOM 1218 C C . ALA A 1 178 ? -5.653 -7.328 -2.953 1.00 98.44 178 ALA A C 1
ATOM 1220 O O . ALA A 1 178 ? -6.253 -8.282 -2.459 1.00 98.44 178 ALA A O 1
ATOM 1221 N N . ALA A 1 179 ? -4.648 -6.704 -2.332 1.00 98.06 179 ALA A N 1
ATOM 1222 C CA . ALA A 1 179 ? -4.142 -7.109 -1.027 1.00 98.06 179 ALA A CA 1
ATOM 1223 C C . ALA A 1 179 ? -5.248 -7.054 0.035 1.00 98.06 179 ALA A C 1
ATOM 1225 O O . ALA A 1 179 ? -5.472 -8.023 0.760 1.00 98.06 179 ALA A O 1
ATOM 1226 N N . ARG A 1 180 ? -5.990 -5.940 0.094 1.00 96.69 180 ARG A N 1
ATOM 1227 C CA . ARG A 1 180 ? -7.072 -5.761 1.072 1.00 96.69 180 ARG A CA 1
ATOM 1228 C C . ARG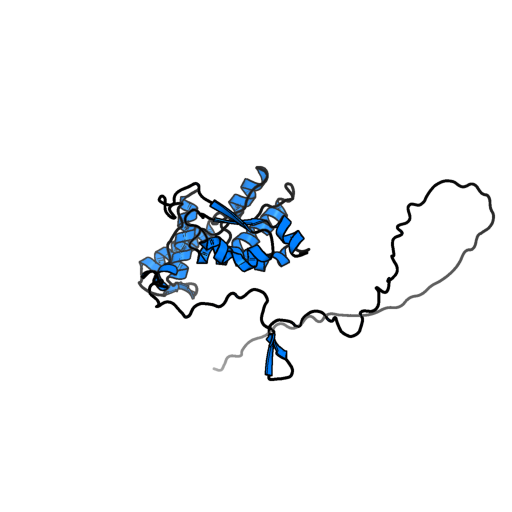 A 1 180 ? -8.237 -6.716 0.832 1.00 96.69 180 ARG A C 1
ATOM 1230 O O . ARG A 1 180 ? -8.735 -7.284 1.800 1.00 96.69 180 ARG A O 1
ATOM 1237 N N . ALA A 1 181 ? -8.628 -6.938 -0.422 1.00 97.56 181 ALA A N 1
ATOM 1238 C CA . ALA A 1 181 ? -9.678 -7.888 -0.783 1.00 97.56 181 ALA A CA 1
ATOM 1239 C C . ALA A 1 181 ? -9.309 -9.336 -0.414 1.00 97.56 181 ALA A C 1
ATOM 1241 O O . ALA A 1 181 ? -10.181 -10.115 -0.040 1.00 97.56 181 ALA A O 1
ATOM 1242 N N . ALA A 1 182 ? -8.023 -9.696 -0.470 1.00 97.06 182 ALA A N 1
ATOM 1243 C CA . ALA A 1 182 ? -7.519 -11.000 -0.034 1.00 97.06 182 ALA A CA 1
ATOM 1244 C C . ALA A 1 182 ? -7.324 -11.109 1.495 1.00 97.06 182 ALA A C 1
ATOM 1246 O O . ALA A 1 182 ? -6.854 -12.129 1.993 1.00 97.06 182 ALA A O 1
ATOM 1247 N N . GLY A 1 183 ? -7.664 -10.065 2.263 1.00 94.88 183 GLY A N 1
ATOM 1248 C CA . GLY A 1 183 ? -7.476 -10.032 3.715 1.00 94.88 183 GLY A CA 1
ATOM 1249 C C . GLY A 1 183 ? -6.026 -9.812 4.165 1.00 94.88 183 GLY A C 1
ATOM 1250 O O . GLY A 1 183 ? -5.737 -9.950 5.354 1.00 94.88 183 GLY A O 1
ATOM 1251 N N . LEU A 1 184 ? -5.124 -9.445 3.250 1.00 95.38 184 LEU A N 1
ATOM 1252 C CA . LEU A 1 184 ? -3.722 -9.151 3.539 1.00 95.38 184 LEU A CA 1
ATOM 1253 C C . LEU A 1 184 ? -3.545 -7.719 4.072 1.00 95.38 184 LEU A C 1
ATOM 1255 O O . LEU A 1 184 ? -4.408 -6.838 3.937 1.00 95.38 184 LEU A O 1
ATOM 1259 N N . ALA A 1 185 ? -2.393 -7.466 4.696 1.00 92.38 185 ALA A N 1
ATOM 1260 C CA . ALA A 1 185 ? -1.977 -6.111 5.045 1.00 92.38 185 ALA A CA 1
ATOM 1261 C C . ALA A 1 185 ? -1.840 -5.238 3.783 1.00 92.38 185 ALA A C 1
ATOM 1263 O O . ALA A 1 185 ? -1.561 -5.773 2.706 1.00 92.38 185 ALA A O 1
ATOM 1264 N N . PRO A 1 186 ? -2.031 -3.907 3.886 1.00 94.56 186 PRO A N 1
ATOM 1265 C CA . PRO A 1 186 ? -1.686 -3.037 2.775 1.00 94.56 186 PRO A CA 1
ATOM 1266 C C . PRO A 1 186 ? -0.203 -3.232 2.411 1.00 94.56 186 PRO A C 1
ATOM 1268 O O . PRO A 1 186 ? 0.632 -3.363 3.312 1.00 94.56 186 PRO A O 1
ATOM 1271 N N . PRO A 1 187 ? 0.125 -3.280 1.112 1.00 96.69 187 PRO A N 1
ATOM 1272 C CA . PRO A 1 187 ? 1.482 -3.535 0.652 1.00 96.69 187 PRO A CA 1
ATOM 1273 C C . PRO A 1 187 ? 2.433 -2.396 1.043 1.00 96.69 187 PRO A C 1
ATOM 1275 O O . PRO A 1 187 ? 2.009 -1.283 1.382 1.00 96.69 187 PRO A O 1
ATOM 1278 N N . ALA A 1 188 ? 3.734 -2.662 0.945 1.00 96.00 188 ALA A N 1
ATOM 1279 C CA . ALA A 1 188 ? 4.742 -1.611 0.895 1.00 96.00 188 ALA A CA 1
ATOM 1280 C C . ALA A 1 188 ? 4.899 -1.118 -0.552 1.00 96.00 188 ALA A C 1
ATOM 1282 O O . ALA A 1 188 ? 4.853 -1.902 -1.502 1.00 96.00 188 ALA A O 1
ATOM 1283 N N . GLN A 1 189 ? 5.086 0.186 -0.720 1.00 97.00 189 GLN A N 1
ATOM 1284 C CA . GLN A 1 189 ? 5.425 0.793 -1.997 1.00 97.00 189 GLN A CA 1
ATOM 1285 C C . GLN A 1 189 ? 6.812 0.320 -2.447 1.00 97.00 189 GLN A C 1
ATOM 1287 O O . GLN A 1 189 ? 7.697 0.060 -1.623 1.00 97.00 189 GLN A O 1
ATOM 1292 N N . SER A 1 190 ? 7.010 0.252 -3.763 1.00 97.25 190 SER A N 1
ATOM 1293 C CA . SER A 1 190 ? 8.301 -0.094 -4.350 1.00 97.25 190 SER A CA 1
ATOM 1294 C C . SER A 1 190 ? 9.396 0.911 -3.998 1.00 97.25 190 SER A C 1
ATOM 1296 O O . SER A 1 190 ? 9.139 2.028 -3.527 1.00 97.25 190 SER A O 1
ATOM 1298 N N . VAL A 1 191 ? 10.630 0.495 -4.256 1.00 96.44 191 VAL A N 1
ATOM 1299 C CA . VAL A 1 191 ? 11.848 1.253 -3.974 1.00 96.44 191 VAL A CA 1
ATOM 1300 C C . VAL A 1 191 ? 11.872 2.581 -4.730 1.00 96.44 191 VAL A C 1
ATOM 1302 O O . VAL A 1 191 ? 11.326 2.704 -5.825 1.00 96.44 191 VAL A O 1
ATOM 1305 N N . HIS A 1 192 ? 12.538 3.583 -4.158 1.00 96.94 192 HIS A N 1
ATOM 1306 C CA . HIS A 1 192 ? 12.913 4.787 -4.895 1.00 96.94 192 HIS A CA 1
ATOM 1307 C C . HIS A 1 192 ? 14.359 4.630 -5.398 1.00 96.94 192 HIS A C 1
ATOM 1309 O O . HIS A 1 192 ? 15.257 4.545 -4.553 1.00 96.94 192 HIS A O 1
ATOM 1315 N N . PRO A 1 193 ? 14.602 4.555 -6.723 1.00 94.44 193 PRO A N 1
ATOM 1316 C CA . PRO A 1 193 ? 15.920 4.192 -7.251 1.00 94.44 193 PRO A CA 1
ATOM 1317 C C . PRO A 1 193 ? 17.012 5.243 -7.030 1.00 94.44 193 PRO A C 1
ATOM 1319 O O . PRO A 1 193 ? 18.164 4.876 -6.801 1.00 94.44 193 PRO A O 1
ATOM 1322 N N . ASP A 1 194 ? 16.683 6.539 -7.091 1.00 96.06 194 ASP A N 1
ATOM 1323 C CA . ASP A 1 194 ? 17.683 7.586 -6.874 1.00 96.06 194 ASP A CA 1
ATOM 1324 C C . ASP A 1 194 ? 17.940 7.774 -5.375 1.00 96.06 194 ASP A C 1
ATOM 1326 O O . ASP A 1 194 ? 17.203 8.422 -4.637 1.00 96.06 194 ASP A O 1
ATOM 1330 N N . ILE A 1 195 ? 19.036 7.188 -4.905 1.00 97.12 195 ILE A N 1
ATOM 1331 C CA . ILE A 1 195 ? 19.448 7.213 -3.499 1.00 97.12 195 ILE A CA 1
ATOM 1332 C C . ILE A 1 195 ? 19.731 8.644 -2.997 1.00 97.12 195 ILE A C 1
ATOM 1334 O O . ILE A 1 195 ? 19.738 8.877 -1.786 1.00 97.12 195 ILE A O 1
ATOM 1338 N N . ARG A 1 196 ? 20.007 9.607 -3.885 1.00 97.19 196 ARG A N 1
ATOM 1339 C CA . ARG A 1 196 ? 20.327 10.997 -3.514 1.00 97.19 196 ARG A CA 1
ATOM 1340 C C . ARG A 1 196 ? 19.108 11.912 -3.553 1.00 97.19 196 ARG A C 1
ATOM 1342 O O . ARG A 1 196 ? 19.115 12.918 -2.848 1.00 97.19 196 ARG A O 1
ATOM 1349 N N . ASP A 1 197 ? 18.086 11.560 -4.324 1.00 97.94 197 ASP A N 1
ATOM 1350 C CA . ASP A 1 197 ? 16.855 12.338 -4.446 1.00 97.94 197 ASP A CA 1
ATOM 1351 C C . ASP A 1 197 ? 15.915 12.103 -3.250 1.00 97.94 197 ASP A C 1
ATOM 1353 O O . ASP A 1 197 ? 14.928 11.368 -3.299 1.00 97.94 197 ASP A O 1
ATOM 1357 N N . LEU A 1 198 ? 16.250 12.717 -2.114 1.00 98.12 198 LEU A N 1
ATOM 1358 C CA . LEU A 1 198 ? 15.444 12.600 -0.896 1.00 98.12 198 LEU A CA 1
ATOM 1359 C C . LEU A 1 198 ? 14.128 13.389 -0.975 1.00 98.12 198 LEU A C 1
ATOM 1361 O O . LEU A 1 198 ? 13.158 13.025 -0.309 1.00 98.12 198 LEU A O 1
ATOM 1365 N N . GLU A 1 199 ? 14.075 14.441 -1.791 1.00 98.06 199 GLU A N 1
ATOM 1366 C CA . GLU A 1 199 ? 12.862 15.231 -2.010 1.00 98.06 199 GLU A CA 1
ATOM 1367 C C . GLU A 1 199 ? 11.862 14.461 -2.880 1.00 98.06 199 GLU A C 1
ATOM 1369 O O . GLU A 1 199 ? 10.697 14.304 -2.500 1.00 98.06 199 GLU A O 1
ATOM 1374 N N . GLY A 1 200 ? 12.324 13.883 -3.992 1.00 97.44 200 GLY A N 1
ATOM 1375 C CA . GLY A 1 200 ? 11.522 12.999 -4.831 1.00 97.44 200 GLY A CA 1
ATOM 1376 C C . GLY A 1 200 ? 11.086 11.734 -4.095 1.00 97.44 200 GLY A C 1
ATOM 1377 O O . GLY A 1 200 ? 9.932 11.313 -4.230 1.00 97.44 200 GLY A O 1
ATOM 1378 N N . LEU A 1 201 ? 11.943 11.171 -3.234 1.00 98.19 201 LEU A N 1
ATOM 1379 C CA . LEU A 1 201 ? 11.565 10.114 -2.294 1.00 98.19 201 LEU A CA 1
ATOM 1380 C C . LEU A 1 201 ? 10.385 10.548 -1.412 1.00 98.19 201 LEU A C 1
ATOM 1382 O O . LEU A 1 201 ? 9.388 9.825 -1.359 1.00 98.19 201 LEU A O 1
ATOM 1386 N N . ALA A 1 202 ? 10.463 11.714 -0.761 1.00 98.00 202 ALA A N 1
ATOM 1387 C CA . ALA A 1 202 ? 9.411 12.216 0.124 1.00 98.00 202 ALA A CA 1
ATOM 1388 C C . ALA A 1 202 ? 8.080 12.433 -0.618 1.00 98.00 202 ALA A C 1
ATOM 1390 O O . ALA A 1 202 ? 7.039 11.944 -0.173 1.00 98.00 202 ALA A O 1
ATOM 1391 N N . ALA A 1 203 ? 8.113 13.092 -1.780 1.00 96.94 203 ALA A N 1
ATOM 1392 C CA . ALA A 1 203 ? 6.926 13.324 -2.605 1.00 96.94 203 ALA A CA 1
ATOM 1393 C C . ALA A 1 203 ? 6.294 12.005 -3.086 1.00 96.94 203 ALA A C 1
ATOM 1395 O O . ALA A 1 203 ? 5.075 11.821 -3.038 1.00 96.94 203 ALA A O 1
ATOM 1396 N N . SER A 1 204 ? 7.128 11.051 -3.502 1.00 96.56 204 SER A N 1
ATOM 1397 C CA . SER A 1 204 ? 6.683 9.732 -3.949 1.00 96.56 204 SER A CA 1
ATOM 1398 C C . SER A 1 204 ? 6.106 8.887 -2.803 1.00 96.56 204 SER A C 1
ATOM 1400 O O . SER A 1 204 ? 5.107 8.198 -3.016 1.00 96.56 204 SER A O 1
ATOM 1402 N N . CYS A 1 205 ? 6.663 8.979 -1.588 1.00 97.88 205 CYS A N 1
ATOM 1403 C CA . CYS A 1 205 ? 6.096 8.351 -0.390 1.00 97.88 205 CYS A CA 1
ATOM 1404 C C . CYS A 1 205 ? 4.738 8.954 -0.019 1.00 97.88 205 CYS A C 1
ATOM 1406 O O . CYS A 1 205 ? 3.801 8.208 0.247 1.00 97.88 205 CYS A O 1
ATOM 1408 N N . ALA A 1 206 ? 4.604 10.285 -0.035 1.00 95.94 206 ALA A N 1
ATOM 1409 C CA . ALA A 1 206 ? 3.333 10.954 0.255 1.00 95.94 206 ALA A CA 1
ATOM 1410 C C . ALA A 1 206 ? 2.228 10.490 -0.708 1.00 95.94 206 ALA A C 1
ATOM 1412 O O . ALA A 1 206 ? 1.101 10.200 -0.302 1.00 95.94 206 ALA A O 1
ATOM 1413 N N . ARG A 1 207 ? 2.581 10.331 -1.987 1.00 96.12 207 ARG A N 1
ATOM 1414 C CA . ARG A 1 207 ? 1.694 9.792 -3.018 1.00 96.12 207 ARG A CA 1
ATOM 1415 C C . ARG A 1 207 ? 1.336 8.325 -2.783 1.00 96.12 207 ARG A C 1
ATOM 1417 O O . ARG A 1 207 ? 0.171 7.960 -2.904 1.00 96.12 207 ARG A O 1
ATOM 1424 N N . GLY A 1 208 ? 2.310 7.497 -2.405 1.00 96.75 208 GLY A N 1
ATOM 1425 C CA . GLY A 1 208 ? 2.078 6.099 -2.036 1.00 96.75 208 GLY A CA 1
ATOM 1426 C C . GLY A 1 208 ? 1.142 5.962 -0.831 1.00 96.75 208 GLY A C 1
ATOM 1427 O O . GLY A 1 208 ? 0.150 5.236 -0.887 1.00 96.75 208 GLY A O 1
ATOM 1428 N N . ARG A 1 209 ? 1.384 6.732 0.231 1.00 95.94 209 ARG A N 1
ATOM 1429 C CA . ARG A 1 209 ? 0.508 6.787 1.406 1.00 95.94 209 ARG A CA 1
ATOM 1430 C C . ARG A 1 209 ? -0.923 7.183 1.037 1.00 95.94 209 ARG A C 1
ATOM 1432 O O . ARG A 1 209 ? -1.860 6.540 1.501 1.00 95.94 209 ARG A O 1
ATOM 1439 N N . ALA A 1 210 ? -1.101 8.176 0.162 1.00 95.25 210 ALA A N 1
ATOM 1440 C CA . ALA A 1 210 ? -2.423 8.583 -0.321 1.00 95.25 210 ALA A CA 1
ATOM 1441 C C . ALA A 1 210 ? -3.149 7.480 -1.119 1.00 95.25 210 ALA A C 1
ATOM 1443 O O . ALA A 1 210 ? -4.374 7.407 -1.087 1.00 95.25 210 ALA A O 1
ATOM 1444 N N . LEU A 1 211 ? -2.407 6.595 -1.796 1.00 96.88 211 LEU A N 1
ATOM 1445 C CA . LEU A 1 211 ? -2.954 5.420 -2.490 1.00 96.88 211 LEU A CA 1
ATOM 1446 C C . LEU A 1 211 ? -3.242 4.234 -1.549 1.00 96.88 211 LEU A C 1
ATOM 1448 O O . LEU A 1 211 ? -3.846 3.253 -1.978 1.00 96.88 211 LEU A O 1
ATOM 1452 N N . GLY A 1 212 ? -2.835 4.313 -0.278 1.00 95.31 212 GLY A N 1
ATOM 1453 C CA . GLY A 1 212 ? -3.103 3.295 0.739 1.00 95.31 212 GLY A CA 1
ATOM 1454 C C . GLY A 1 212 ? -1.965 2.303 0.992 1.00 95.31 212 GLY A C 1
ATOM 1455 O O . GLY A 1 212 ? -2.205 1.270 1.619 1.00 95.31 212 GLY A O 1
ATOM 1456 N N . PHE A 1 213 ? -0.737 2.585 0.539 1.00 97.19 213 PHE A N 1
ATOM 1457 C CA . PHE A 1 213 ? 0.439 1.822 0.977 1.00 97.19 213 PHE A CA 1
ATOM 1458 C C . PHE A 1 213 ? 0.721 2.056 2.469 1.00 97.19 213 PHE A C 1
ATOM 1460 O O . PHE A 1 213 ? 0.493 3.147 2.992 1.00 97.19 213 PHE A O 1
ATOM 1467 N N . LEU A 1 214 ? 1.241 1.032 3.152 1.00 93.56 214 LEU A N 1
ATOM 1468 C CA . LEU A 1 214 ? 1.579 1.097 4.584 1.00 93.56 214 LEU A CA 1
ATOM 1469 C C . LEU A 1 214 ? 3.019 1.571 4.843 1.00 93.56 214 LEU A C 1
ATOM 1471 O O . LEU A 1 214 ? 3.358 1.970 5.950 1.00 93.56 214 LEU A O 1
ATOM 1475 N N . GLY A 1 215 ? 3.877 1.495 3.833 1.00 95.31 215 GLY A N 1
ATOM 1476 C CA . GLY A 1 215 ? 5.300 1.787 3.943 1.00 95.31 215 GLY A CA 1
ATOM 1477 C C . GLY A 1 215 ? 5.954 1.796 2.573 1.00 95.31 215 GLY A C 1
ATOM 1478 O O . GLY A 1 215 ? 5.271 1.749 1.551 1.00 95.31 215 GLY A O 1
ATOM 1479 N N . ARG A 1 216 ? 7.285 1.790 2.545 1.00 96.94 216 ARG A N 1
ATOM 1480 C CA . ARG A 1 216 ? 8.086 1.676 1.323 1.00 96.94 216 ARG A CA 1
ATOM 1481 C C . ARG A 1 216 ? 9.304 0.788 1.565 1.00 96.94 216 ARG A C 1
ATOM 1483 O O . ARG A 1 216 ? 9.903 0.841 2.635 1.00 96.94 216 ARG A O 1
ATOM 1490 N N . ALA A 1 217 ? 9.694 0.015 0.555 1.00 96.75 217 ALA A N 1
ATOM 1491 C CA . ALA A 1 217 ? 10.979 -0.674 0.542 1.00 96.75 217 ALA A CA 1
ATOM 1492 C C . ALA A 1 217 ? 12.144 0.329 0.417 1.00 96.75 217 ALA A C 1
ATOM 1494 O O . ALA A 1 217 ? 12.144 1.189 -0.466 1.00 96.75 217 ALA A O 1
ATOM 1495 N N . ALA A 1 218 ? 13.147 0.206 1.287 1.00 97.25 218 ALA A N 1
ATOM 1496 C CA . ALA A 1 218 ? 14.363 1.016 1.255 1.00 97.25 218 ALA A CA 1
ATOM 1497 C C . ALA A 1 218 ? 15.519 0.227 0.629 1.00 97.25 218 ALA A C 1
ATOM 1499 O O . ALA A 1 218 ? 15.710 -0.945 0.943 1.00 97.25 218 ALA A O 1
ATOM 1500 N N . ILE A 1 219 ? 16.317 0.886 -0.213 1.00 97.12 219 ILE A N 1
ATOM 1501 C CA . ILE A 1 219 ? 17.538 0.309 -0.813 1.00 97.12 219 ILE A CA 1
ATOM 1502 C C . ILE A 1 219 ? 18.818 0.905 -0.227 1.00 97.12 219 ILE A C 1
ATOM 1504 O O . ILE A 1 219 ? 19.915 0.437 -0.518 1.00 97.12 219 ILE A O 1
ATOM 1508 N N . HIS A 1 220 ? 18.697 1.947 0.598 1.00 98.19 220 HIS A N 1
ATOM 1509 C CA . HIS A 1 220 ? 19.832 2.574 1.257 1.00 98.19 220 HIS A CA 1
ATOM 1510 C C . HIS A 1 220 ? 19.421 3.153 2.624 1.00 98.19 220 HIS A C 1
ATOM 1512 O O . HIS A 1 220 ? 18.383 3.816 2.699 1.00 98.19 220 HIS A O 1
ATOM 1518 N N . PRO A 1 221 ? 20.243 3.019 3.689 1.00 98.06 221 PRO A N 1
ATOM 1519 C CA . PRO A 1 221 ? 19.907 3.494 5.039 1.00 98.06 221 PRO A CA 1
ATOM 1520 C C . PRO A 1 221 ? 19.462 4.961 5.119 1.00 98.06 221 PRO A C 1
ATOM 1522 O O . PRO A 1 221 ? 18.538 5.296 5.847 1.00 98.06 221 PRO A O 1
ATOM 1525 N N . ARG A 1 222 ? 20.060 5.846 4.312 1.00 97.44 222 ARG A N 1
ATOM 1526 C CA . ARG A 1 222 ? 19.667 7.271 4.235 1.00 97.44 222 ARG A CA 1
ATOM 1527 C C . ARG A 1 222 ? 18.205 7.531 3.848 1.00 97.44 222 ARG A C 1
ATOM 1529 O O . ARG A 1 222 ? 17.727 8.639 4.050 1.00 97.44 222 ARG A O 1
ATOM 1536 N N . GLN A 1 223 ? 17.530 6.558 3.239 1.00 98.38 223 GLN A N 1
ATOM 1537 C CA . GLN A 1 223 ? 16.123 6.679 2.865 1.00 98.38 223 GLN A CA 1
ATOM 1538 C C . GLN A 1 223 ? 15.202 6.439 4.069 1.00 98.38 223 GLN A C 1
ATOM 1540 O O . GLN A 1 223 ? 14.077 6.935 4.063 1.00 98.38 223 GLN A O 1
ATOM 1545 N N . LEU A 1 224 ? 15.673 5.722 5.100 1.00 97.56 224 LEU A N 1
ATOM 1546 C CA . LEU A 1 224 ? 14.859 5.311 6.247 1.00 97.56 224 LEU A CA 1
ATOM 1547 C C . LEU A 1 224 ? 14.216 6.501 6.972 1.00 97.56 224 LEU A C 1
ATOM 1549 O O . LEU A 1 224 ? 12.992 6.489 7.068 1.00 97.56 224 LEU A O 1
ATOM 1553 N N . PRO A 1 225 ? 14.937 7.582 7.350 1.00 97.56 225 PRO A N 1
ATOM 1554 C CA . PRO A 1 225 ? 14.305 8.696 8.063 1.00 97.56 225 PRO A CA 1
ATOM 1555 C C . PRO A 1 225 ? 13.202 9.388 7.248 1.00 97.56 225 PRO A C 1
ATOM 1557 O O . PRO A 1 225 ? 12.219 9.879 7.798 1.00 97.56 225 PRO A O 1
ATOM 1560 N N . ILE A 1 226 ? 13.350 9.423 5.919 1.00 98.25 226 ILE A N 1
ATOM 1561 C CA . ILE A 1 226 ? 12.362 10.028 5.016 1.00 98.25 226 ILE A CA 1
ATOM 1562 C C . ILE A 1 226 ? 11.136 9.121 4.869 1.00 98.25 226 ILE A C 1
ATOM 1564 O O . ILE A 1 226 ? 10.006 9.605 4.893 1.00 98.25 226 ILE A O 1
ATOM 1568 N N . ILE A 1 227 ? 11.350 7.809 4.734 1.00 97.88 227 ILE A N 1
ATOM 1569 C CA . ILE A 1 227 ? 10.276 6.813 4.639 1.00 97.88 227 ILE A CA 1
ATOM 1570 C C . ILE A 1 227 ? 9.486 6.757 5.951 1.00 97.88 227 ILE A C 1
ATOM 1572 O O . ILE A 1 227 ? 8.261 6.847 5.913 1.00 97.88 227 ILE A O 1
ATOM 1576 N N . GLU A 1 228 ? 10.165 6.667 7.095 1.00 95.44 228 GLU A N 1
ATOM 1577 C CA . GLU A 1 228 ? 9.541 6.639 8.423 1.00 95.44 228 GLU A CA 1
ATOM 1578 C C . GLU A 1 228 ? 8.667 7.873 8.642 1.00 95.44 228 GLU A C 1
ATOM 1580 O O . GLU A 1 228 ? 7.472 7.742 8.900 1.00 95.44 228 GLU A O 1
ATOM 1585 N N . ARG A 1 229 ? 9.216 9.075 8.417 1.00 95.00 229 ARG A N 1
ATOM 1586 C CA . ARG A 1 229 ? 8.457 10.327 8.537 1.00 95.00 229 ARG A CA 1
ATOM 1587 C C . ARG A 1 229 ? 7.240 10.376 7.611 1.00 95.00 229 ARG A C 1
ATOM 1589 O O . ARG A 1 229 ? 6.226 10.965 7.971 1.00 95.00 229 ARG A O 1
ATOM 1596 N N . ALA A 1 230 ? 7.335 9.807 6.410 1.00 95.81 230 ALA A N 1
ATOM 1597 C CA . ALA A 1 230 ? 6.238 9.846 5.451 1.00 95.81 230 ALA A CA 1
ATOM 1598 C C . ALA A 1 230 ? 5.083 8.902 5.820 1.00 95.81 230 ALA A C 1
ATOM 1600 O O . ALA A 1 230 ? 3.928 9.226 5.535 1.00 95.81 230 ALA A O 1
ATOM 1601 N N . TYR A 1 231 ? 5.378 7.754 6.437 1.00 94.94 231 TYR A N 1
ATOM 1602 C CA . TYR A 1 231 ? 4.397 6.696 6.701 1.00 94.94 231 TYR A CA 1
ATOM 1603 C C . TYR A 1 231 ? 3.925 6.608 8.156 1.00 94.94 231 TYR A C 1
ATOM 1605 O O . TYR A 1 231 ? 2.871 6.021 8.404 1.00 94.94 231 TYR A O 1
ATOM 1613 N N . LEU A 1 232 ? 4.636 7.220 9.105 1.00 93.56 232 LEU A N 1
ATOM 1614 C CA . LEU A 1 232 ? 4.135 7.366 10.468 1.00 93.56 232 LEU A CA 1
ATOM 1615 C C . LEU A 1 232 ? 2.989 8.396 10.535 1.00 93.56 232 LEU A C 1
ATOM 1617 O O . LEU A 1 232 ? 2.968 9.369 9.764 1.00 93.56 232 LEU A O 1
ATOM 1621 N N . PRO A 1 233 ? 2.013 8.193 11.439 1.00 93.31 233 PRO A N 1
ATOM 1622 C CA . PRO A 1 233 ? 1.018 9.209 11.747 1.00 93.31 233 PRO A CA 1
ATOM 1623 C C . PRO A 1 233 ? 1.677 10.505 12.223 1.00 93.31 233 PRO A C 1
ATOM 1625 O O . PRO A 1 233 ? 2.646 10.480 12.977 1.00 93.31 233 PRO A O 1
ATOM 1628 N N . THR A 1 234 ? 1.131 11.634 11.793 1.00 93.75 234 THR A N 1
ATOM 1629 C CA . THR A 1 234 ? 1.490 12.956 12.320 1.00 93.75 234 THR A CA 1
ATOM 1630 C C . THR A 1 234 ? 0.754 13.230 13.629 1.00 93.75 234 THR A C 1
ATOM 1632 O O . THR A 1 234 ? -0.332 12.692 13.839 1.00 93.75 234 THR A O 1
ATOM 1635 N N . ASP A 1 235 ? 1.283 14.126 14.464 1.00 94.44 235 ASP A N 1
ATOM 1636 C CA . ASP A 1 235 ? 0.636 14.531 15.724 1.00 94.44 235 ASP A CA 1
ATOM 1637 C C . ASP A 1 235 ? -0.818 14.973 15.503 1.00 94.44 235 ASP A C 1
ATOM 1639 O O . ASP A 1 235 ? -1.726 14.516 16.190 1.00 94.44 235 ASP A O 1
ATOM 1643 N N . ARG A 1 236 ? -1.069 15.748 14.439 1.00 94.19 236 ARG A N 1
ATOM 1644 C CA . ARG A 1 236 ? -2.424 16.155 14.038 1.00 94.19 236 ARG A CA 1
ATOM 1645 C C . ARG A 1 236 ? -3.337 14.959 13.748 1.00 94.19 236 ARG A C 1
ATOM 1647 O O . ARG A 1 236 ? -4.500 14.958 14.135 1.00 94.19 236 ARG A O 1
ATOM 1654 N N . GLU A 1 237 ? -2.844 13.942 13.045 1.00 94.12 237 GLU A N 1
ATOM 1655 C CA . GLU A 1 237 ? -3.641 12.744 12.744 1.00 94.12 237 GLU A CA 1
ATOM 1656 C C . GLU A 1 237 ? -3.905 11.897 13.993 1.00 94.12 237 GLU A C 1
ATOM 1658 O O . GLU A 1 237 ? -4.938 11.228 14.063 1.00 94.12 237 GLU A O 1
ATOM 1663 N N . LEU A 1 238 ? -2.999 11.929 14.975 1.00 95.19 238 LEU A N 1
ATOM 1664 C CA . LEU A 1 238 ? -3.200 11.293 16.275 1.00 95.19 238 LEU A CA 1
ATOM 1665 C C . LEU A 1 238 ? -4.276 12.021 17.078 1.00 95.19 238 LEU A C 1
ATOM 1667 O O . LEU A 1 238 ? -5.239 11.382 17.496 1.00 95.19 238 LEU A O 1
ATOM 1671 N N . GLU A 1 239 ? -4.180 13.343 17.204 1.00 94.56 239 GLU A N 1
ATOM 1672 C CA . GLU A 1 239 ? -5.181 14.181 17.878 1.00 94.56 239 GLU A CA 1
ATOM 1673 C C . GLU A 1 239 ? -6.579 14.017 17.254 1.00 94.56 239 GLU A C 1
ATOM 1675 O O . GLU A 1 239 ? -7.589 13.861 17.953 1.00 94.56 239 GLU A O 1
ATOM 1680 N N . GLU A 1 240 ? -6.653 13.998 15.920 1.00 92.06 240 GLU A N 1
ATOM 1681 C CA . GLU A 1 240 ? -7.897 13.755 15.187 1.00 92.06 240 GLU A CA 1
ATOM 1682 C C . GLU A 1 240 ? -8.452 12.356 15.462 1.00 92.06 240 GLU A C 1
ATOM 1684 O O . GLU A 1 240 ? -9.651 12.203 15.717 1.00 92.06 240 GLU A O 1
ATOM 1689 N N . ALA A 1 241 ? -7.598 11.331 15.445 1.00 93.06 241 ALA A N 1
ATOM 1690 C CA . ALA A 1 241 ? -8.010 9.968 15.738 1.00 93.06 241 ALA A CA 1
ATOM 1691 C C . ALA A 1 241 ? -8.517 9.826 17.182 1.00 93.06 241 ALA A C 1
ATOM 1693 O O . ALA A 1 241 ? -9.570 9.226 17.398 1.00 93.06 241 ALA A O 1
ATOM 1694 N N . GLU A 1 242 ? -7.837 10.411 18.168 1.00 93.31 242 GLU A N 1
ATOM 1695 C CA . GLU A 1 242 ? -8.277 10.416 19.569 1.00 93.31 242 GLU A CA 1
ATOM 1696 C C . GLU A 1 242 ? -9.629 11.112 19.742 1.00 93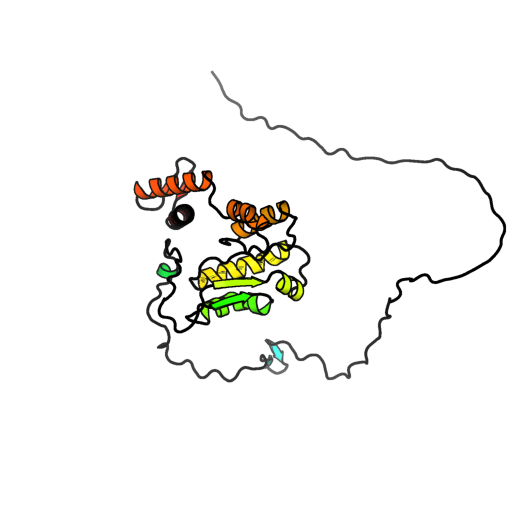.31 242 GLU A C 1
ATOM 1698 O O . GLU A 1 242 ? -10.518 10.586 20.419 1.00 93.31 242 GLU A O 1
ATOM 1703 N N . THR A 1 243 ? -9.821 12.247 19.067 1.00 90.88 243 THR A N 1
ATOM 1704 C CA . THR A 1 243 ? -11.087 12.992 19.066 1.00 90.88 243 THR A CA 1
ATOM 1705 C C . THR A 1 243 ? -12.234 12.141 18.522 1.00 90.88 243 THR A C 1
ATOM 1707 O O . THR A 1 243 ? -13.293 12.054 19.149 1.00 90.88 243 THR A O 1
ATOM 1710 N N . ILE A 1 244 ? -12.016 11.457 17.394 1.00 90.50 244 ILE A N 1
ATOM 1711 C CA . ILE A 1 244 ? -13.003 10.554 16.783 1.00 90.50 244 ILE A CA 1
ATOM 1712 C C . ILE A 1 244 ? -13.359 9.408 17.736 1.00 90.50 244 ILE A C 1
ATOM 1714 O O . ILE A 1 244 ? -14.537 9.095 17.913 1.00 90.50 244 ILE A O 1
ATOM 1718 N N . ILE A 1 245 ? -12.360 8.778 18.364 1.00 90.31 245 ILE A N 1
ATOM 1719 C CA . ILE A 1 245 ? -12.591 7.667 19.296 1.00 90.31 245 ILE A CA 1
ATOM 1720 C C . ILE A 1 245 ? -13.386 8.133 20.511 1.00 90.31 245 ILE A C 1
ATOM 1722 O O . ILE A 1 245 ? -14.341 7.461 20.896 1.00 90.31 245 ILE A O 1
ATOM 1726 N N . LYS A 1 246 ? -13.040 9.291 21.078 1.00 88.56 246 LYS A N 1
ATOM 1727 C CA . LYS A 1 246 ? -13.755 9.872 22.217 1.00 88.56 246 LYS A CA 1
ATOM 1728 C C . LYS A 1 246 ? -15.216 10.169 21.872 1.00 88.56 246 LYS A C 1
ATOM 1730 O O . LYS A 1 246 ? -16.105 9.789 22.631 1.00 88.56 246 LYS A O 1
ATOM 1735 N N . ALA A 1 247 ? -15.477 10.786 20.720 1.00 85.31 247 ALA A N 1
ATOM 1736 C CA . ALA A 1 247 ? -16.840 11.056 20.258 1.00 85.31 247 ALA A CA 1
ATOM 1737 C C . ALA A 1 247 ? -17.653 9.757 20.091 1.00 85.31 247 ALA A C 1
ATOM 1739 O O . ALA A 1 247 ? -18.767 9.640 20.596 1.00 85.31 247 ALA A O 1
ATOM 1740 N N . ALA A 1 248 ? -17.050 8.728 19.490 1.00 85.06 248 ALA A N 1
ATOM 1741 C CA . ALA A 1 248 ? -17.691 7.430 19.298 1.00 85.06 248 ALA A CA 1
ATOM 1742 C C . ALA A 1 248 ? -17.935 6.636 20.598 1.00 85.06 248 ALA A C 1
ATOM 1744 O O . ALA A 1 248 ? -18.731 5.698 20.594 1.00 85.06 248 ALA A O 1
ATOM 1745 N N . THR A 1 249 ? -17.239 6.955 21.698 1.00 81.12 249 THR A N 1
ATOM 1746 C CA . THR A 1 249 ? -17.496 6.337 23.013 1.00 81.12 249 THR A CA 1
ATOM 1747 C C . THR A 1 249 ? -18.628 6.998 23.792 1.00 81.12 249 THR A C 1
ATOM 1749 O O . THR A 1 249 ? -19.239 6.330 24.622 1.00 81.12 249 THR A O 1
ATOM 1752 N N . THR A 1 250 ? -18.902 8.280 23.539 1.00 77.31 250 THR A N 1
ATOM 1753 C CA . THR A 1 250 ? -19.928 9.045 24.265 1.00 77.31 250 THR A CA 1
ATOM 1754 C C . THR A 1 250 ? -21.332 8.695 23.782 1.00 77.31 250 THR A C 1
ATOM 1756 O O . THR A 1 250 ? -22.207 8.449 24.605 1.00 77.31 250 THR A O 1
ATOM 1759 N N . ASP A 1 251 ? -21.523 8.582 22.467 1.00 67.19 251 ASP A N 1
ATOM 1760 C CA . ASP A 1 251 ? -22.811 8.259 21.850 1.00 67.19 251 ASP A CA 1
ATOM 1761 C C . ASP A 1 251 ? -22.685 7.056 20.904 1.00 67.19 251 ASP A C 1
ATOM 1763 O O . ASP A 1 251 ? -21.660 6.842 20.254 1.00 67.19 251 ASP A O 1
ATOM 1767 N N . ARG A 1 252 ? -23.738 6.232 20.819 1.00 64.94 252 ARG A N 1
ATOM 1768 C CA . ARG A 1 252 ? -23.779 5.079 19.905 1.00 64.94 252 ARG A CA 1
ATOM 1769 C C . ARG A 1 252 ? -24.419 5.471 18.576 1.00 64.94 252 ARG A C 1
ATOM 1771 O O . ARG A 1 252 ? -25.494 6.057 18.560 1.00 64.94 252 ARG A O 1
ATOM 1778 N N . GLY A 1 253 ? -23.813 5.041 17.472 1.00 64.75 253 GLY A N 1
ATOM 1779 C CA . GLY A 1 253 ? -24.315 5.293 16.119 1.00 64.75 253 GLY A CA 1
ATOM 1780 C C . GLY A 1 253 ? -23.543 6.396 15.403 1.00 64.75 253 GLY A C 1
ATOM 1781 O O . GLY A 1 253 ? -22.490 6.831 15.871 1.00 64.75 253 GLY A O 1
ATOM 1782 N N . ALA A 1 254 ? -24.041 6.792 14.233 1.00 69.94 254 ALA A N 1
ATOM 1783 C CA . ALA A 1 254 ? -23.391 7.802 13.417 1.00 69.94 254 ALA A CA 1
ATOM 1784 C C . ALA A 1 254 ? -23.688 9.218 13.933 1.00 69.94 254 ALA A C 1
ATOM 1786 O O . ALA A 1 254 ? -24.805 9.496 14.368 1.00 69.94 254 ALA A O 1
ATOM 1787 N N . GLN A 1 255 ? -22.686 10.093 13.913 1.00 74.94 255 GLN A N 1
ATOM 1788 C CA . GLN A 1 255 ? -22.711 11.384 14.610 1.00 74.94 255 GLN A CA 1
ATOM 1789 C C . GLN A 1 255 ? -22.054 12.481 13.780 1.00 74.94 255 GLN A C 1
ATOM 1791 O O . GLN A 1 255 ? -21.243 12.193 12.910 1.00 74.94 255 GLN A O 1
ATOM 1796 N N . ALA A 1 256 ? -22.355 13.742 14.080 1.00 76.19 256 ALA A N 1
ATOM 1797 C CA . ALA A 1 256 ? -21.598 14.877 13.564 1.00 76.19 256 ALA A CA 1
ATOM 1798 C C . ALA A 1 256 ? -20.695 15.443 14.669 1.00 76.19 256 ALA A C 1
ATOM 1800 O O . ALA A 1 256 ? -21.149 15.662 15.791 1.00 76.19 256 ALA A O 1
ATOM 1801 N N . LEU A 1 257 ? -19.423 15.688 14.355 1.00 76.38 257 LEU A N 1
ATOM 1802 C CA . LEU A 1 257 ? -18.518 16.468 15.195 1.00 76.38 257 LEU A CA 1
ATOM 1803 C C . LEU A 1 257 ? -18.950 17.938 15.240 1.00 76.38 257 LEU A C 1
ATOM 1805 O O . LEU A 1 257 ? -19.691 18.416 14.382 1.00 76.38 257 LEU A O 1
ATOM 1809 N N . SER A 1 258 ? -18.429 18.679 16.220 1.00 74.31 258 SER A N 1
ATOM 1810 C CA . SER A 1 258 ? -18.663 20.124 16.362 1.00 74.31 258 SER A CA 1
ATOM 1811 C C . SER A 1 258 ? -18.198 20.948 15.155 1.00 74.31 258 SER A C 1
ATOM 1813 O O . SER A 1 258 ? -18.687 22.054 14.951 1.00 74.31 258 SER A O 1
ATOM 1815 N N . ASP A 1 259 ? -17.286 20.409 14.344 1.00 78.50 259 ASP A N 1
ATOM 1816 C CA . ASP A 1 259 ? -16.816 20.993 13.082 1.00 78.50 259 ASP A CA 1
ATOM 1817 C C . ASP A 1 259 ? -17.630 20.547 11.847 1.00 78.50 259 ASP A C 1
ATOM 1819 O O . ASP A 1 259 ? -17.286 20.893 10.718 1.00 78.50 259 ASP A O 1
ATOM 1823 N N . GLY A 1 260 ? -18.710 19.783 12.047 1.00 79.50 260 GLY A N 1
ATOM 1824 C CA . GLY A 1 260 ? -19.613 19.310 10.998 1.00 79.50 260 GLY A CA 1
ATOM 1825 C C . GLY A 1 260 ? -19.199 18.002 10.318 1.00 79.50 260 GLY A C 1
ATOM 1826 O O . GLY A 1 260 ? -19.929 17.523 9.448 1.00 79.50 260 GLY A O 1
ATOM 1827 N N . ARG A 1 261 ? -18.068 17.383 10.689 1.00 82.69 261 ARG A N 1
ATOM 1828 C CA . ARG A 1 261 ? -17.651 16.095 10.107 1.00 82.69 261 ARG A CA 1
ATOM 1829 C C . ARG A 1 261 ? -18.510 14.938 10.607 1.00 82.69 261 ARG A C 1
ATOM 1831 O O . ARG A 1 261 ? -18.725 14.790 11.806 1.00 82.69 261 ARG A O 1
ATOM 1838 N N . PHE A 1 262 ? -18.939 14.072 9.692 1.00 84.19 262 PHE A N 1
ATOM 1839 C CA . PHE A 1 262 ? -19.692 12.864 10.024 1.00 84.19 262 PHE A CA 1
ATOM 1840 C C . PHE A 1 262 ? -18.761 11.734 10.482 1.00 84.19 262 PHE A C 1
ATOM 1842 O O . PHE A 1 262 ? -17.785 11.404 9.808 1.00 84.19 262 PHE A O 1
ATOM 1849 N N . ILE A 1 263 ? -19.078 11.133 11.623 1.00 83.81 263 ILE A N 1
ATOM 1850 C CA . ILE A 1 263 ? -18.427 9.953 12.178 1.00 83.81 263 ILE A CA 1
ATOM 1851 C C . ILE A 1 263 ? -19.364 8.769 12.003 1.00 83.81 263 ILE A C 1
ATOM 1853 O O . ILE A 1 263 ? -20.474 8.757 12.531 1.00 83.81 263 ILE A O 1
ATOM 1857 N N . ASP A 1 264 ? -18.869 7.737 11.333 1.00 86.19 264 ASP A N 1
ATOM 1858 C CA . ASP A 1 264 ? -19.489 6.422 11.257 1.00 86.19 264 ASP A CA 1
ATOM 1859 C C . ASP A 1 264 ? -18.503 5.322 11.693 1.00 86.19 264 ASP A C 1
ATOM 1861 O O . ASP A 1 264 ? -17.370 5.577 12.119 1.00 86.19 264 ASP A O 1
ATOM 1865 N N . ALA A 1 265 ? -18.926 4.062 11.574 1.00 85.75 265 ALA A N 1
ATOM 1866 C CA . ALA A 1 265 ? -18.088 2.921 11.920 1.00 85.75 265 ALA A CA 1
ATOM 1867 C C . ALA A 1 265 ? -16.780 2.856 11.107 1.00 85.75 265 ALA A C 1
ATOM 1869 O O . ALA A 1 265 ? -15.766 2.397 11.636 1.00 85.75 265 ALA A O 1
ATOM 1870 N N . ALA A 1 266 ? -16.770 3.318 9.852 1.00 85.50 266 ALA A N 1
ATOM 1871 C CA . ALA A 1 266 ? -15.588 3.306 8.995 1.00 85.50 266 ALA A CA 1
ATOM 1872 C C . ALA A 1 266 ? -14.571 4.376 9.419 1.00 85.50 266 ALA A C 1
ATOM 1874 O O . ALA A 1 266 ? -13.371 4.084 9.493 1.00 85.50 266 ALA A O 1
ATOM 1875 N N . VAL A 1 267 ? -15.043 5.574 9.775 1.00 88.50 267 VAL A N 1
ATOM 1876 C CA . VAL A 1 267 ? -14.221 6.667 10.322 1.00 88.50 267 VAL A CA 1
ATOM 1877 C C . VAL A 1 267 ? -13.593 6.252 11.655 1.00 88.50 267 VAL A C 1
ATOM 1879 O O . VAL A 1 267 ? -12.382 6.388 11.842 1.00 88.50 267 VAL A O 1
ATOM 1882 N N . VAL A 1 268 ? -14.371 5.630 12.546 1.00 89.31 268 VAL A N 1
ATOM 1883 C CA . VAL A 1 268 ? -13.862 5.068 13.811 1.00 89.31 268 VAL A CA 1
ATOM 1884 C C . VAL A 1 268 ? -12.815 3.981 13.556 1.00 89.31 268 VAL A C 1
ATOM 1886 O O . VAL A 1 268 ? -11.783 3.937 14.227 1.00 89.31 268 VAL A O 1
ATOM 1889 N N . ALA A 1 269 ? -13.031 3.113 12.564 1.00 88.88 269 ALA A N 1
ATOM 1890 C CA . ALA A 1 269 ? -12.057 2.095 12.176 1.00 88.88 269 ALA A CA 1
ATOM 1891 C C . ALA A 1 269 ? -10.725 2.701 11.733 1.00 88.88 269 ALA A C 1
ATOM 1893 O O . ALA A 1 269 ? -9.665 2.175 12.072 1.00 88.88 269 ALA A O 1
ATOM 1894 N N . ALA A 1 270 ? -10.784 3.770 10.936 1.00 89.25 270 ALA A N 1
ATOM 1895 C CA . ALA A 1 270 ? -9.608 4.479 10.457 1.00 89.25 270 ALA A CA 1
ATOM 1896 C C . ALA A 1 270 ? -8.833 5.095 11.622 1.00 89.25 270 ALA A C 1
ATOM 1898 O O . ALA A 1 270 ? -7.642 4.822 11.750 1.00 89.25 270 ALA A O 1
ATOM 1899 N 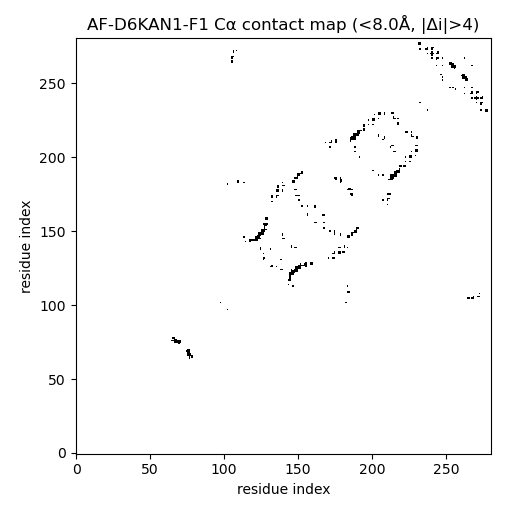N . ALA A 1 271 ? -9.521 5.792 12.529 1.00 91.75 271 ALA A N 1
ATOM 1900 C CA . ALA A 1 271 ? -8.919 6.345 13.739 1.00 91.75 271 ALA A CA 1
ATOM 1901 C C . ALA A 1 271 ? -8.232 5.264 14.595 1.00 91.75 271 ALA A C 1
ATOM 1903 O O . ALA A 1 271 ? -7.077 5.421 14.991 1.00 91.75 271 ALA A O 1
ATOM 1904 N N . ARG A 1 272 ? -8.884 4.108 14.808 1.00 92.50 272 ARG A N 1
ATOM 1905 C CA . ARG A 1 272 ? -8.267 2.971 15.521 1.00 92.50 272 ARG A CA 1
ATOM 1906 C C . ARG A 1 272 ? -6.993 2.479 14.839 1.00 92.50 272 ARG A C 1
ATOM 1908 O O . ARG A 1 272 ? -6.029 2.173 15.533 1.00 92.50 272 ARG A O 1
ATOM 1915 N N . ARG A 1 273 ? -6.978 2.391 13.503 1.00 89.81 273 ARG A N 1
ATOM 1916 C CA . ARG A 1 273 ? -5.781 1.981 12.748 1.00 89.81 273 ARG A CA 1
ATOM 1917 C C . ARG A 1 273 ? -4.637 2.977 12.925 1.00 89.81 273 ARG A C 1
ATOM 1919 O O . ARG A 1 273 ? -3.515 2.535 13.144 1.00 89.81 273 ARG A O 1
ATOM 1926 N N . THR A 1 274 ? -4.920 4.278 12.882 1.00 92.00 274 THR A N 1
ATOM 1927 C CA . THR A 1 274 ? -3.920 5.334 13.106 1.00 92.00 274 THR A CA 1
ATOM 1928 C C . THR A 1 274 ? -3.283 5.211 14.491 1.00 92.00 274 THR A C 1
ATOM 1930 O O . THR A 1 274 ? -2.061 5.128 14.597 1.00 92.00 274 THR A O 1
ATOM 1933 N N . LEU A 1 275 ? -4.094 5.090 15.549 1.00 92.75 275 LEU A N 1
ATOM 1934 C CA . LEU A 1 275 ? -3.585 4.941 16.920 1.00 92.75 275 LEU A CA 1
ATOM 1935 C C . LEU A 1 275 ? -2.850 3.612 17.137 1.00 92.75 275 LEU A C 1
ATOM 1937 O O . LEU A 1 275 ? -1.858 3.561 17.857 1.00 92.75 275 LEU A O 1
ATOM 1941 N N . ALA A 1 276 ? -3.314 2.525 16.515 1.00 90.75 276 ALA A N 1
ATOM 1942 C CA . ALA A 1 276 ? -2.635 1.234 16.589 1.00 90.75 276 ALA A CA 1
ATOM 1943 C C . ALA A 1 276 ? -1.253 1.269 15.919 1.00 90.75 276 ALA A C 1
ATOM 1945 O O . ALA A 1 276 ? -0.318 0.659 16.433 1.00 90.75 276 ALA A O 1
ATOM 1946 N N . LEU A 1 277 ? -1.114 1.992 14.802 1.00 86.88 277 LEU A N 1
ATOM 1947 C CA . LEU A 1 277 ? 0.169 2.171 14.125 1.00 86.88 277 LEU A CA 1
ATOM 1948 C C . LEU A 1 277 ? 1.157 2.947 15.004 1.00 86.88 277 LEU A C 1
ATOM 1950 O O . LEU A 1 277 ? 2.296 2.516 15.140 1.00 86.88 277 LEU A O 1
ATOM 1954 N N . ALA A 1 278 ? 0.704 4.021 15.654 1.00 89.38 278 ALA A N 1
ATOM 1955 C CA . ALA A 1 278 ? 1.541 4.818 16.550 1.00 89.38 278 ALA A CA 1
ATOM 1956 C C . ALA A 1 278 ? 1.949 4.099 17.840 1.00 89.38 278 ALA A C 1
ATOM 1958 O O . ALA A 1 278 ? 2.968 4.432 18.408 1.00 89.38 278 ALA A O 1
ATOM 1959 N N . ARG A 1 279 ? 1.198 3.097 18.314 1.00 87.69 279 ARG A N 1
ATOM 1960 C CA . ARG A 1 279 ? 1.606 2.292 19.486 1.00 87.69 279 ARG A CA 1
ATOM 1961 C C . ARG A 1 279 ? 2.704 1.276 19.183 1.00 87.69 279 ARG A C 1
ATOM 1963 O O . ARG A 1 279 ? 3.256 0.685 20.107 1.00 87.69 279 ARG A O 1
ATOM 1970 N N . ARG A 1 280 ? 2.934 0.977 17.904 1.00 80.94 280 ARG A N 1
ATOM 1971 C CA . ARG A 1 280 ? 3.887 -0.048 17.469 1.00 80.94 280 ARG A CA 1
ATOM 1972 C C . ARG A 1 280 ? 5.318 0.489 17.352 1.00 80.94 280 ARG A C 1
ATOM 1974 O O . ARG A 1 280 ? 6.239 -0.324 17.284 1.00 80.94 280 ARG A O 1
ATOM 1981 N N . TYR A 1 281 ? 5.480 1.808 17.314 1.00 70.25 281 TYR A N 1
ATOM 1982 C CA . TYR A 1 281 ? 6.735 2.530 17.112 1.00 70.25 281 TYR A CA 1
ATOM 1983 C C . TYR A 1 281 ? 6.872 3.629 18.163 1.00 70.25 281 TYR A C 1
ATOM 1985 O O . TYR A 1 281 ? 8.028 3.993 18.458 1.00 70.25 281 TYR A O 1
#